Protein AF-M5C105-F1 (afdb_monomer_lite)

Structure (mmCIF, N/CA/C/O backbone):
data_AF-M5C105-F1
#
_entry.id   AF-M5C105-F1
#
loop_
_atom_site.group_PDB
_atom_site.id
_atom_site.type_symbol
_atom_site.label_atom_id
_atom_site.label_alt_id
_atom_site.label_comp_id
_atom_site.label_asym_id
_atom_site.label_entity_id
_atom_site.label_seq_id
_atom_site.pdbx_PDB_ins_code
_atom_site.Cartn_x
_atom_site.Cartn_y
_atom_site.Cartn_z
_atom_site.occupancy
_atom_site.B_iso_or_equiv
_atom_site.auth_seq_id
_atom_site.auth_comp_id
_atom_site.auth_asym_id
_atom_site.auth_atom_id
_atom_site.pdbx_PDB_model_num
ATOM 1 N N . MET A 1 1 ? 10.091 13.132 -49.747 1.00 38.62 1 MET A N 1
ATOM 2 C CA . MET A 1 1 ? 8.932 14.019 -49.509 1.00 38.62 1 MET A CA 1
ATOM 3 C C . MET A 1 1 ? 7.678 13.230 -49.868 1.00 38.62 1 MET A C 1
ATOM 5 O O . MET A 1 1 ? 7.292 13.222 -51.023 1.00 38.62 1 MET A O 1
ATOM 9 N N . ILE A 1 2 ? 7.106 12.483 -48.919 1.00 36.69 2 ILE A N 1
ATOM 10 C CA . ILE A 1 2 ? 5.828 11.775 -49.100 1.00 36.69 2 ILE A CA 1
ATOM 11 C C . ILE A 1 2 ? 4.957 12.187 -47.914 1.00 36.69 2 ILE A C 1
ATOM 13 O O . ILE A 1 2 ? 5.158 11.725 -46.796 1.00 36.69 2 ILE A O 1
ATOM 17 N N . ARG A 1 3 ? 4.053 13.145 -48.138 1.00 43.09 3 ARG A N 1
ATOM 18 C CA . ARG A 1 3 ? 3.029 13.537 -47.164 1.00 43.09 3 ARG A CA 1
ATOM 19 C C . ARG A 1 3 ? 1.801 12.674 -47.438 1.00 43.09 3 ARG A C 1
ATOM 21 O O . ARG A 1 3 ? 0.997 13.021 -48.292 1.00 43.09 3 ARG A O 1
ATOM 28 N N . SER A 1 4 ? 1.672 11.546 -46.747 1.00 48.22 4 SER A N 1
ATOM 29 C CA . SER A 1 4 ? 0.391 10.839 -46.682 1.00 48.22 4 SER A CA 1
ATOM 30 C C . SER A 1 4 ? -0.458 11.524 -45.612 1.00 48.22 4 SER A C 1
ATOM 32 O O . SER A 1 4 ? -0.218 11.337 -44.419 1.00 48.22 4 SER A O 1
ATOM 34 N N . ALA A 1 5 ? -1.402 12.365 -46.036 1.00 52.12 5 ALA A N 1
ATOM 35 C CA . ALA A 1 5 ? -2.436 12.908 -45.165 1.00 52.12 5 ALA A CA 1
ATOM 36 C C . ALA A 1 5 ? -3.684 12.029 -45.298 1.00 52.12 5 ALA A C 1
ATOM 38 O O . ALA A 1 5 ? -4.245 11.917 -46.386 1.00 52.12 5 ALA A O 1
ATOM 39 N N . GLY A 1 6 ? -4.080 11.375 -44.208 1.00 57.19 6 GLY A N 1
ATOM 40 C CA . GLY A 1 6 ? -5.337 10.635 -44.139 1.00 57.19 6 GLY A CA 1
ATOM 41 C C . GLY A 1 6 ? -6.402 11.514 -43.497 1.00 57.19 6 GLY A C 1
ATOM 42 O O . GLY A 1 6 ? -6.233 11.930 -42.350 1.00 57.19 6 GLY A O 1
ATOM 43 N N . ASP A 1 7 ? -7.484 11.798 -44.217 1.00 57.69 7 ASP A N 1
ATOM 44 C CA . ASP A 1 7 ? -8.630 12.531 -43.681 1.00 57.69 7 ASP A CA 1
ATOM 45 C C . ASP A 1 7 ? -9.679 11.507 -43.203 1.00 57.69 7 ASP A C 1
ATOM 47 O O . ASP A 1 7 ? -10.214 10.732 -43.995 1.00 57.69 7 ASP A O 1
ATOM 51 N N . ILE A 1 8 ? -9.953 11.471 -41.894 1.00 64.50 8 ILE A N 1
ATOM 52 C CA . ILE A 1 8 ? -10.977 10.610 -41.285 1.00 64.50 8 ILE A CA 1
ATOM 53 C C . ILE A 1 8 ? -12.125 11.502 -40.822 1.00 64.50 8 ILE A C 1
ATOM 55 O O . ILE A 1 8 ? -11.947 12.373 -39.968 1.00 64.50 8 ILE A O 1
ATOM 59 N N . SER A 1 9 ? -13.319 11.284 -41.369 1.00 55.59 9 SER A N 1
ATOM 60 C CA . SER A 1 9 ? -14.528 11.993 -40.950 1.00 55.59 9 SER A CA 1
ATOM 61 C C . SER A 1 9 ? -15.427 11.091 -40.113 1.00 55.59 9 SER A C 1
ATOM 63 O O . SER A 1 9 ? -15.794 10.008 -40.565 1.00 55.59 9 SER A O 1
ATOM 65 N N . ALA A 1 10 ? -15.831 11.559 -38.933 1.00 63.31 10 ALA A N 1
ATOM 66 C CA . ALA A 1 10 ? -16.826 10.891 -38.098 1.00 63.31 10 ALA A CA 1
ATOM 67 C C . ALA A 1 10 ? -18.030 11.816 -37.856 1.00 63.31 10 ALA A C 1
ATOM 69 O O . ALA A 1 10 ? -17.879 13.012 -37.580 1.00 63.31 10 ALA A O 1
ATOM 70 N N . LEU A 1 11 ? -19.232 11.251 -37.979 1.00 59.12 11 LEU A N 1
ATOM 71 C CA . LEU A 1 11 ? -20.501 11.912 -37.676 1.00 59.12 11 LEU A CA 1
ATOM 72 C C . LEU A 1 11 ? -20.802 11.759 -36.185 1.00 59.12 11 LEU A C 1
ATOM 74 O O . LEU A 1 11 ? -20.854 10.639 -35.680 1.00 59.12 11 LEU A O 1
ATOM 78 N N . ILE A 1 12 ? -21.019 12.875 -35.489 1.00 65.25 12 ILE A N 1
ATOM 79 C CA . ILE A 1 12 ? -21.527 12.854 -34.116 1.00 65.25 12 ILE A CA 1
ATOM 80 C C . ILE A 1 12 ? -23.046 13.023 -34.185 1.00 65.25 12 ILE A C 1
ATOM 82 O O . ILE A 1 12 ? -23.542 13.906 -34.889 1.00 65.25 12 ILE A O 1
ATOM 86 N N . HIS A 1 13 ? -23.797 12.182 -33.472 1.00 53.81 13 HIS A N 1
ATOM 87 C CA . HIS A 1 13 ? -25.255 12.289 -33.427 1.00 53.81 13 HIS A CA 1
ATOM 88 C C . HIS A 1 13 ? -25.674 13.645 -32.833 1.00 53.81 13 HIS A C 1
ATOM 90 O O . HIS A 1 13 ? -25.338 13.953 -31.693 1.00 53.81 13 HIS A O 1
ATOM 96 N N . GLY A 1 14 ? -26.398 14.443 -33.627 1.00 65.25 14 GLY A N 1
ATOM 97 C CA . GLY A 1 14 ? -26.795 15.816 -33.291 1.00 65.25 14 GLY A CA 1
ATOM 98 C C . GLY A 1 14 ? -25.997 16.883 -34.052 1.00 65.25 14 GLY A C 1
ATOM 99 O O . GLY A 1 14 ? -25.302 17.690 -33.450 1.00 65.25 14 GLY A O 1
ATOM 100 N N . ALA A 1 15 ? -26.097 16.877 -35.386 1.00 63.00 15 ALA A N 1
ATOM 101 C CA . ALA A 1 15 ? -25.707 17.967 -36.297 1.00 63.00 15 ALA A CA 1
ATOM 102 C C . ALA A 1 15 ? -24.235 18.453 -36.289 1.00 63.00 15 ALA A C 1
ATOM 104 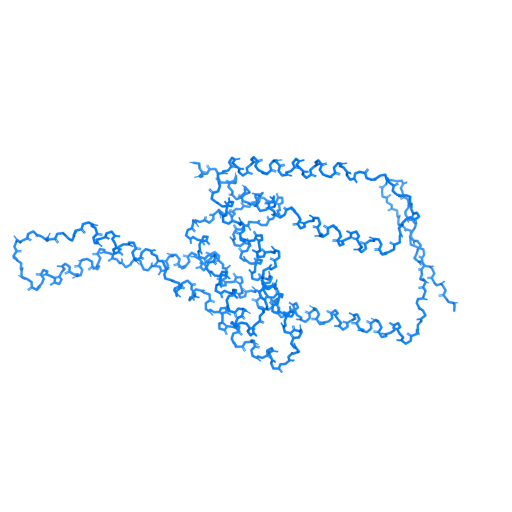O O . ALA A 1 15 ? -23.960 19.571 -36.724 1.00 63.00 15 ALA A O 1
ATOM 105 N N . GLY A 1 16 ? -23.269 17.621 -35.883 1.00 67.94 16 GLY A N 1
ATOM 106 C CA . GLY A 1 16 ? -21.835 17.935 -35.974 1.00 67.94 16 GLY A CA 1
ATOM 107 C C . GLY A 1 16 ? -21.054 16.920 -36.813 1.00 67.94 16 GLY A C 1
ATOM 108 O O . GLY A 1 16 ? -21.206 15.711 -36.637 1.00 67.94 16 GLY A O 1
ATOM 109 N N . ARG A 1 17 ? -20.179 17.396 -37.710 1.00 76.38 17 ARG A N 1
ATOM 110 C CA . ARG A 1 17 ? -19.178 16.558 -38.398 1.00 76.38 17 ARG A CA 1
ATOM 111 C C . ARG A 1 17 ? -17.793 16.932 -37.892 1.00 76.38 17 ARG A C 1
ATOM 113 O O . ARG A 1 17 ? -17.421 18.101 -37.955 1.00 76.38 17 ARG A O 1
ATOM 120 N N . ILE A 1 18 ? -17.031 15.951 -37.415 1.00 66.25 18 ILE A N 1
ATOM 121 C CA . ILE A 1 18 ? -15.609 16.142 -37.121 1.00 66.25 18 ILE A CA 1
ATOM 122 C C . ILE A 1 18 ? -14.826 15.628 -38.319 1.00 66.25 18 ILE A C 1
ATOM 124 O O . ILE A 1 18 ? -14.960 14.465 -38.700 1.00 66.25 18 ILE A O 1
ATOM 128 N N . LEU A 1 19 ? -13.998 16.500 -38.889 1.00 64.25 19 LEU A N 1
ATOM 129 C CA . LEU A 1 19 ? -13.025 16.150 -39.914 1.00 64.25 19 LEU A CA 1
ATOM 130 C C . LEU A 1 19 ? -11.640 16.136 -39.266 1.00 64.25 19 LEU A C 1
ATOM 132 O O . LEU A 1 19 ? -11.094 17.182 -38.917 1.00 64.25 19 LEU A O 1
ATOM 136 N N . VAL A 1 20 ? -11.099 14.940 -39.049 1.00 61.22 20 VAL A N 1
ATOM 137 C CA . VAL A 1 20 ? -9.760 14.751 -38.493 1.00 61.22 20 VAL A CA 1
ATOM 138 C C . VAL A 1 20 ? -8.797 14.569 -39.655 1.00 61.22 20 VAL A C 1
ATOM 140 O O . VAL A 1 20 ? -8.734 13.499 -40.256 1.00 61.22 20 VAL A O 1
ATOM 143 N N . ARG A 1 21 ? -8.032 15.616 -39.961 1.00 58.66 21 ARG A N 1
ATOM 144 C CA . ARG A 1 21 ? -6.895 15.522 -40.878 1.00 58.66 21 ARG A CA 1
ATOM 145 C C . ARG A 1 21 ? -5.673 15.039 -40.111 1.00 58.66 21 ARG A C 1
ATOM 147 O O . ARG A 1 21 ? -5.112 15.778 -39.300 1.00 58.66 21 ARG A O 1
ATOM 154 N N . VAL A 1 22 ? -5.251 13.807 -40.371 1.00 57.66 22 VAL A N 1
ATOM 155 C CA . VAL A 1 22 ? -3.992 13.270 -39.853 1.00 57.66 22 VAL A CA 1
ATOM 156 C C . VAL A 1 22 ? -2.909 13.554 -40.884 1.00 57.66 22 VAL A C 1
ATOM 158 O O . VAL A 1 22 ? -2.714 12.801 -41.835 1.00 57.66 22 VAL A O 1
ATOM 161 N N . SER A 1 23 ? -2.208 14.670 -40.700 1.00 50.47 23 SER A N 1
ATOM 162 C CA . SER A 1 23 ? -0.984 14.959 -41.442 1.00 50.47 23 SER A CA 1
ATOM 163 C C . SER A 1 23 ? 0.175 14.219 -40.781 1.00 50.47 23 SER A C 1
ATOM 165 O O . SER A 1 23 ? 0.587 14.577 -39.679 1.00 50.47 23 SER A O 1
ATOM 167 N N . MET A 1 24 ? 0.725 13.209 -41.455 1.00 51.84 24 MET A N 1
ATOM 168 C CA . MET A 1 24 ? 2.032 12.671 -41.089 1.00 51.84 24 MET A CA 1
ATOM 169 C C . MET A 1 24 ? 3.087 13.682 -41.546 1.00 51.84 24 MET A C 1
ATOM 171 O O . MET A 1 24 ? 3.520 13.678 -42.701 1.00 51.84 24 MET A O 1
ATOM 175 N N . GLU A 1 25 ? 3.482 14.595 -40.658 1.00 53.00 25 GLU A N 1
ATOM 176 C CA . GLU A 1 25 ? 4.791 15.228 -40.779 1.00 53.00 25 GLU A CA 1
ATOM 177 C C . GLU A 1 25 ? 5.799 14.116 -40.510 1.00 53.00 25 GLU A C 1
ATOM 179 O O . GLU A 1 25 ? 6.074 13.777 -39.363 1.00 53.00 25 GLU A O 1
ATOM 184 N N . GLY A 1 26 ? 6.212 13.434 -41.582 1.00 54.72 26 GLY A N 1
ATOM 185 C CA . GLY A 1 26 ? 7.179 12.356 -41.489 1.00 54.72 26 GLY A CA 1
ATOM 186 C C . GLY A 1 26 ? 8.425 12.900 -40.812 1.00 54.72 26 GLY A C 1
ATOM 187 O O . GLY A 1 26 ? 9.171 13.670 -41.419 1.00 54.72 26 GLY A O 1
ATOM 188 N N . GLU A 1 27 ? 8.643 12.501 -39.558 1.00 60.25 27 GLU A N 1
ATOM 189 C CA . GLU A 1 27 ? 9.994 12.392 -39.026 1.00 60.25 27 GLU A CA 1
ATOM 190 C C . GLU A 1 27 ? 10.760 11.648 -40.124 1.00 60.25 27 GLU A C 1
ATOM 192 O O . GLU A 1 27 ? 10.300 10.599 -40.581 1.00 60.25 27 GLU A O 1
ATOM 197 N N . LYS A 1 28 ? 11.817 12.254 -40.678 1.00 64.38 28 LYS A N 1
ATOM 198 C CA . LYS A 1 28 ? 12.627 11.576 -41.695 1.00 64.38 28 LYS A CA 1
ATOM 199 C C . LYS A 1 28 ? 12.938 10.185 -41.139 1.00 64.38 28 LYS A C 1
ATOM 201 O O . LYS A 1 28 ? 13.340 10.107 -39.978 1.00 64.38 28 LYS A O 1
ATOM 206 N N . ASP A 1 29 ? 12.725 9.135 -41.936 1.00 69.06 29 ASP A N 1
ATOM 207 C CA . ASP A 1 29 ? 13.082 7.740 -41.628 1.00 69.06 29 ASP A CA 1
ATOM 208 C C . ASP A 1 29 ? 14.614 7.587 -41.541 1.00 69.06 29 ASP A C 1
ATOM 210 O O . ASP A 1 29 ? 15.247 6.825 -42.265 1.00 69.06 29 ASP A O 1
ATOM 214 N N . ASP A 1 30 ? 15.228 8.391 -40.686 1.00 79.31 30 ASP A N 1
ATOM 215 C CA . ASP A 1 30 ? 16.645 8.475 -40.426 1.00 79.31 30 ASP A CA 1
ATOM 216 C C . ASP A 1 30 ? 16.978 7.551 -39.253 1.00 79.31 30 ASP A C 1
ATOM 218 O O . ASP A 1 30 ? 16.130 7.186 -38.433 1.00 79.31 30 ASP A O 1
ATOM 222 N N . VAL A 1 31 ? 18.243 7.183 -39.143 1.00 81.38 31 VAL A N 1
ATOM 223 C CA . VAL A 1 31 ? 18.775 6.265 -38.140 1.00 81.38 31 VAL A CA 1
ATOM 224 C C . VAL A 1 31 ? 18.357 6.686 -36.721 1.00 81.38 31 VAL A C 1
ATOM 226 O O . VAL A 1 31 ? 17.947 5.848 -35.914 1.00 81.38 31 VAL A O 1
ATOM 229 N N . MET A 1 32 ? 18.339 7.992 -36.432 1.00 77.81 32 MET A N 1
ATOM 230 C CA . MET A 1 32 ? 17.885 8.536 -35.144 1.00 77.81 32 MET A CA 1
ATOM 231 C C . MET A 1 32 ? 16.410 8.246 -34.824 1.00 77.81 32 MET A C 1
ATOM 233 O O . MET A 1 32 ? 16.079 7.988 -33.664 1.00 77.81 32 MET A O 1
ATOM 237 N N . PHE A 1 33 ? 15.523 8.236 -35.824 1.00 79.81 33 PHE A N 1
ATOM 238 C CA . PHE A 1 33 ? 14.110 7.897 -35.632 1.00 79.81 33 PHE A CA 1
ATOM 239 C C . PHE A 1 33 ? 13.950 6.442 -35.178 1.00 79.81 33 PHE A C 1
ATOM 241 O O . PHE A 1 33 ? 13.261 6.157 -34.189 1.00 79.81 33 PHE A O 1
ATOM 248 N N . TYR A 1 34 ? 14.644 5.520 -35.851 1.00 84.38 34 TYR A N 1
ATOM 249 C CA . TYR A 1 34 ? 14.627 4.099 -35.510 1.00 84.38 34 TYR A CA 1
ATOM 250 C C . TYR A 1 34 ? 15.258 3.826 -34.140 1.00 84.38 34 TYR A C 1
ATOM 252 O O . TYR A 1 34 ? 14.677 3.072 -33.357 1.00 84.38 34 TYR A O 1
ATOM 260 N N . PHE A 1 35 ? 16.357 4.504 -33.785 1.00 85.31 35 PHE A N 1
ATOM 261 C CA . PHE A 1 35 ? 16.920 4.441 -32.430 1.00 85.31 35 PHE A CA 1
ATOM 262 C C . PHE A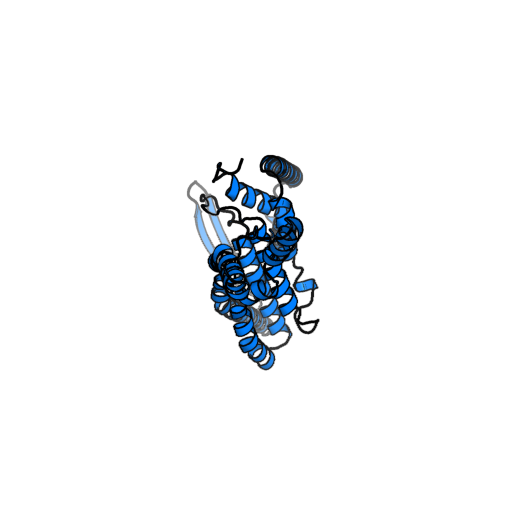 1 35 ? 15.940 4.953 -31.370 1.00 85.31 35 PHE A C 1
ATOM 264 O O . PHE A 1 35 ? 15.728 4.291 -30.352 1.00 85.31 35 PHE A O 1
ATOM 271 N N . GLY A 1 36 ? 15.276 6.086 -31.614 1.00 83.75 36 GLY A N 1
ATOM 272 C CA . GLY A 1 36 ? 14.260 6.619 -30.708 1.00 83.75 36 GLY A CA 1
ATOM 273 C C . GLY A 1 36 ? 13.079 5.661 -30.522 1.00 83.75 36 GLY A C 1
ATOM 274 O O . GLY A 1 36 ? 12.609 5.453 -29.400 1.00 83.75 36 GLY A O 1
ATOM 275 N N . ARG A 1 37 ? 12.608 5.029 -31.605 1.00 85.25 37 ARG A N 1
ATOM 276 C CA . ARG A 1 37 ? 11.551 4.008 -31.561 1.00 85.25 37 ARG A CA 1
ATOM 277 C C . ARG A 1 37 ? 11.994 2.764 -30.787 1.00 85.25 37 ARG A C 1
ATOM 279 O O . ARG A 1 37 ? 11.245 2.313 -29.918 1.00 85.25 37 ARG A O 1
ATOM 286 N N . ALA A 1 38 ? 13.191 2.247 -31.057 1.00 89.12 38 ALA A N 1
ATOM 287 C CA . ALA A 1 38 ? 13.749 1.087 -30.368 1.00 89.12 38 ALA A CA 1
ATOM 288 C C . ALA A 1 38 ? 13.917 1.354 -28.865 1.00 89.12 38 ALA A C 1
ATOM 290 O O . ALA A 1 38 ? 13.447 0.564 -28.048 1.00 89.12 38 ALA A O 1
ATOM 291 N N . PHE A 1 39 ? 14.470 2.509 -28.481 1.00 88.75 39 PHE A N 1
ATOM 292 C CA . PHE A 1 39 ? 14.647 2.884 -27.077 1.00 88.75 39 PHE A CA 1
ATOM 293 C C . PHE A 1 39 ? 13.313 3.017 -26.333 1.00 88.75 39 PHE A C 1
ATOM 295 O O . PHE A 1 39 ? 13.169 2.524 -25.214 1.00 88.75 39 PHE A O 1
ATOM 302 N N . ARG A 1 40 ? 12.297 3.631 -26.961 1.00 87.62 40 ARG A N 1
ATOM 303 C CA . ARG A 1 40 ? 10.938 3.693 -26.395 1.00 87.62 40 ARG A CA 1
ATOM 304 C C . ARG A 1 40 ? 10.341 2.298 -26.205 1.00 87.62 40 ARG A C 1
ATOM 306 O O . ARG A 1 40 ? 9.722 2.050 -25.171 1.00 87.62 40 ARG A O 1
ATOM 313 N N . SER A 1 41 ? 10.538 1.398 -27.170 1.00 90.94 41 SER A N 1
ATOM 314 C CA . SER A 1 41 ? 10.081 0.007 -27.077 1.00 90.94 41 SER A CA 1
ATOM 315 C C . SER A 1 41 ? 10.787 -0.747 -25.950 1.00 90.94 41 SER A C 1
ATOM 317 O O . SER A 1 41 ? 10.132 -1.415 -25.152 1.00 90.94 41 SER A O 1
ATOM 319 N N . LEU A 1 42 ? 12.105 -0.580 -25.818 1.00 91.44 42 LEU A N 1
ATOM 320 C CA . LEU A 1 42 ? 12.893 -1.192 -24.751 1.00 91.44 42 LEU A CA 1
ATOM 321 C C . LEU A 1 42 ? 12.467 -0.675 -23.373 1.00 91.44 42 LEU A C 1
ATOM 323 O O . LEU A 1 42 ? 12.179 -1.469 -22.484 1.00 91.44 42 LEU A O 1
ATOM 327 N N . LYS A 1 43 ? 12.322 0.646 -23.208 1.00 87.56 43 LYS A N 1
ATOM 328 C CA . LYS A 1 43 ? 11.848 1.253 -21.952 1.00 87.56 43 LYS A CA 1
ATOM 329 C 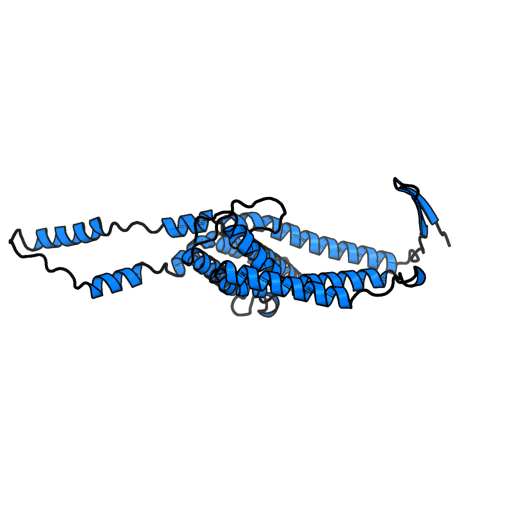C . LYS A 1 43 ? 10.433 0.819 -21.582 1.00 87.56 43 LYS A C 1
ATOM 331 O O . LYS A 1 43 ? 10.122 0.650 -20.403 1.00 87.56 43 LYS A O 1
ATOM 336 N N . ARG A 1 44 ? 9.564 0.620 -22.575 1.00 90.19 44 ARG A N 1
ATOM 337 C CA . ARG A 1 44 ? 8.233 0.055 -22.347 1.00 90.19 44 ARG A CA 1
ATOM 338 C C . ARG A 1 44 ? 8.321 -1.398 -21.885 1.00 90.19 44 ARG A C 1
ATOM 340 O O . ARG A 1 44 ? 7.666 -1.738 -20.907 1.00 90.19 44 ARG A O 1
ATOM 347 N N . THR A 1 45 ? 9.151 -2.205 -22.540 1.00 91.88 45 THR A N 1
ATOM 348 C CA . THR A 1 45 ? 9.354 -3.623 -22.206 1.00 91.88 45 THR A CA 1
ATOM 349 C C . THR A 1 45 ? 9.940 -3.783 -20.802 1.00 91.88 45 THR A C 1
ATOM 351 O O . THR A 1 45 ? 9.439 -4.585 -20.024 1.00 91.88 45 THR A O 1
ATOM 354 N N . GLU A 1 46 ? 10.914 -2.951 -20.419 1.00 90.44 46 GLU A N 1
ATOM 355 C CA . GLU A 1 46 ? 11.444 -2.877 -19.049 1.00 90.44 46 GLU A CA 1
ATOM 356 C C . GLU A 1 46 ? 10.322 -2.580 -18.033 1.00 90.44 46 GLU A C 1
ATOM 358 O O . GLU A 1 46 ? 10.181 -3.254 -17.008 1.00 90.44 46 GLU A O 1
ATOM 363 N N . GLY A 1 47 ? 9.466 -1.598 -18.336 1.00 90.75 47 GLY A N 1
ATOM 364 C CA . GLY A 1 47 ? 8.320 -1.255 -17.495 1.00 90.75 47 GLY A CA 1
ATOM 365 C C . GLY A 1 47 ? 7.251 -2.355 -17.410 1.00 90.75 47 GLY A C 1
ATOM 366 O O . GLY A 1 47 ? 6.619 -2.502 -16.357 1.00 90.75 47 GLY A O 1
ATOM 367 N N . GLU A 1 48 ? 7.044 -3.108 -18.493 1.00 92.50 48 GLU A N 1
ATOM 368 C CA . GLU A 1 48 ? 6.133 -4.255 -18.571 1.00 92.50 48 GLU A CA 1
ATOM 369 C C . GLU A 1 48 ? 6.686 -5.461 -17.803 1.00 92.50 48 GLU A C 1
ATOM 371 O O . GLU A 1 48 ? 5.957 -6.027 -16.991 1.00 92.50 48 GLU A O 1
ATOM 376 N N . MET A 1 49 ? 7.976 -5.775 -17.937 1.00 91.62 49 MET A N 1
ATOM 377 C CA . MET A 1 49 ? 8.667 -6.801 -17.149 1.00 91.62 49 MET A CA 1
ATOM 378 C C . MET A 1 49 ? 8.496 -6.551 -15.648 1.00 91.62 49 MET A C 1
ATOM 380 O O . MET A 1 49 ? 8.028 -7.420 -14.911 1.00 91.62 49 MET A O 1
ATOM 384 N N . ALA A 1 50 ? 8.775 -5.325 -15.195 1.00 91.19 50 ALA A N 1
ATOM 385 C CA . ALA A 1 50 ? 8.601 -4.964 -13.792 1.00 91.19 50 ALA A CA 1
ATOM 386 C C . ALA A 1 50 ? 7.136 -5.063 -13.331 1.00 91.19 50 ALA A C 1
ATOM 388 O O . ALA A 1 50 ? 6.864 -5.361 -12.169 1.00 91.19 50 ALA A O 1
ATOM 389 N N . ARG A 1 51 ? 6.168 -4.828 -14.228 1.00 92.88 51 ARG A N 1
ATOM 390 C CA . ARG A 1 51 ? 4.741 -5.011 -13.926 1.00 92.88 51 ARG A CA 1
ATOM 391 C C . ARG A 1 51 ? 4.381 -6.488 -13.790 1.00 92.88 51 ARG A C 1
ATOM 393 O O . ARG A 1 51 ? 3.632 -6.825 -12.882 1.00 92.88 51 ARG A O 1
ATOM 400 N N . VAL A 1 52 ? 4.901 -7.353 -14.659 1.00 93.12 52 VAL A N 1
ATOM 401 C CA . VAL A 1 52 ? 4.677 -8.805 -14.580 1.00 93.12 52 VAL A CA 1
ATOM 402 C C . VAL A 1 52 ? 5.199 -9.353 -13.257 1.00 93.12 52 VAL A C 1
ATOM 404 O O . VAL A 1 52 ? 4.477 -10.096 -12.597 1.00 93.12 52 VAL A O 1
ATOM 407 N N . PHE A 1 53 ? 6.389 -8.921 -12.829 1.00 90.06 53 PHE A N 1
ATOM 408 C CA . PHE A 1 53 ? 6.946 -9.319 -11.539 1.00 90.06 53 PHE A CA 1
ATOM 409 C C . PHE A 1 53 ? 6.008 -8.956 -10.378 1.00 90.06 53 PHE A C 1
ATOM 411 O O . PHE A 1 53 ? 5.584 -9.820 -9.615 1.00 90.06 53 PHE A O 1
ATOM 418 N N . VAL A 1 54 ? 5.593 -7.689 -10.290 1.00 92.69 54 VAL A N 1
ATOM 419 C CA . VAL A 1 54 ? 4.689 -7.236 -9.219 1.00 92.69 54 VAL A CA 1
ATOM 420 C C . VAL A 1 54 ? 3.325 -7.924 -9.290 1.00 92.69 54 VAL A C 1
ATOM 422 O O . VAL A 1 54 ? 2.779 -8.294 -8.256 1.00 92.69 54 VAL A O 1
ATOM 425 N N . ASN A 1 55 ? 2.793 -8.177 -10.487 1.00 93.81 55 ASN A N 1
ATOM 426 C CA . ASN A 1 55 ? 1.539 -8.913 -10.654 1.00 93.81 55 ASN A CA 1
ATOM 427 C C . ASN A 1 55 ? 1.628 -10.359 -10.139 1.00 93.81 55 ASN A C 1
ATOM 429 O O . ASN A 1 55 ? 0.615 -10.895 -9.704 1.00 93.81 55 ASN A O 1
ATOM 433 N N . LYS A 1 56 ? 2.806 -10.995 -10.188 1.00 92.31 56 LYS A N 1
ATOM 434 C CA . LYS A 1 56 ? 3.008 -12.349 -9.650 1.00 92.31 56 LYS A CA 1
ATOM 435 C C . LYS A 1 56 ? 3.049 -12.369 -8.123 1.00 92.31 56 LYS A C 1
ATOM 437 O O . LYS A 1 56 ? 2.520 -13.301 -7.532 1.00 92.31 56 LYS A O 1
ATOM 442 N N . VAL A 1 57 ? 3.608 -11.332 -7.499 1.00 90.94 57 VAL A N 1
ATOM 443 C CA . VAL A 1 57 ? 3.692 -11.214 -6.030 1.00 90.94 57 VAL A CA 1
ATOM 444 C C . VAL A 1 57 ? 2.403 -10.632 -5.420 1.00 90.94 57 VAL A C 1
ATOM 446 O O . VAL A 1 57 ? 2.070 -10.923 -4.275 1.00 90.94 57 VAL A O 1
ATOM 449 N N . SER A 1 58 ? 1.626 -9.851 -6.182 1.00 94.19 58 SER A N 1
ATOM 450 C CA . SER A 1 58 ? 0.397 -9.183 -5.712 1.00 94.19 58 SER A CA 1
ATOM 451 C C . SER A 1 58 ? -0.632 -10.122 -5.052 1.00 94.19 58 SER A C 1
ATOM 453 O O . SER A 1 58 ? -1.125 -9.766 -3.981 1.00 94.19 58 SER A O 1
ATOM 455 N N . PRO A 1 59 ? -0.945 -11.325 -5.581 1.00 94.94 59 PRO A N 1
ATOM 456 C CA . PRO A 1 59 ? -1.855 -12.257 -4.913 1.00 94.94 59 PRO A CA 1
ATOM 457 C C . PRO A 1 59 ? -1.378 -12.671 -3.520 1.00 94.94 59 PRO A C 1
ATOM 459 O O . PRO A 1 59 ? -2.187 -12.734 -2.598 1.00 94.94 59 PRO A O 1
ATOM 462 N N . LEU A 1 60 ? -0.071 -12.895 -3.349 1.00 94.00 60 LEU A N 1
ATOM 463 C CA . LEU A 1 60 ? 0.511 -13.233 -2.053 1.00 94.00 60 LEU A CA 1
ATOM 464 C C . LEU A 1 60 ? 0.409 -12.052 -1.085 1.00 94.00 60 LEU A C 1
ATOM 466 O O . LEU A 1 60 ? -0.065 -12.228 0.032 1.00 94.00 60 LEU A O 1
ATOM 470 N N . ILE A 1 61 ? 0.754 -10.840 -1.538 1.00 94.75 61 ILE A N 1
ATOM 471 C CA . ILE A 1 61 ? 0.603 -9.607 -0.746 1.00 94.75 61 ILE A CA 1
ATOM 472 C C . ILE A 1 61 ? -0.847 -9.452 -0.274 1.00 94.75 61 ILE A C 1
ATOM 474 O O . ILE A 1 61 ? -1.086 -9.180 0.898 1.00 94.75 61 ILE A O 1
ATOM 478 N N . ARG A 1 62 ? -1.823 -9.664 -1.165 1.00 94.62 62 ARG A N 1
ATOM 479 C CA . ARG A 1 62 ? -3.257 -9.572 -0.845 1.00 94.62 62 ARG A CA 1
ATOM 480 C C . ARG A 1 62 ? -3.721 -10.644 0.126 1.00 94.62 62 ARG A C 1
ATOM 482 O O . ARG A 1 62 ? -4.596 -10.356 0.933 1.00 94.62 62 ARG A O 1
ATOM 489 N N . ASN A 1 63 ? -3.175 -11.854 0.034 1.00 93.81 63 ASN A N 1
ATOM 490 C CA . ASN A 1 63 ? -3.524 -12.943 0.937 1.00 93.81 63 ASN A CA 1
ATOM 491 C C . ASN A 1 63 ? -2.959 -12.695 2.344 1.00 93.81 63 ASN A C 1
ATOM 493 O O . ASN A 1 63 ? -3.703 -12.762 3.323 1.00 93.81 63 ASN A O 1
ATOM 497 N N . SER A 1 64 ? -1.678 -12.325 2.438 1.00 92.62 64 SER A N 1
ATOM 498 C CA . SER A 1 64 ? -1.017 -12.018 3.711 1.00 92.62 64 SER A CA 1
ATOM 499 C C . SER A 1 64 ? -1.623 -10.777 4.373 1.00 92.62 64 SER A C 1
ATOM 501 O O . SER A 1 64 ? -1.976 -10.817 5.547 1.00 92.62 64 SER A O 1
ATOM 503 N N . LEU A 1 65 ? -1.846 -9.698 3.614 1.00 93.75 65 LEU A N 1
ATOM 504 C CA . LEU A 1 65 ? -2.421 -8.434 4.095 1.00 93.75 65 LEU A CA 1
ATOM 505 C C . LEU A 1 65 ? -3.943 -8.397 3.902 1.00 93.75 65 LEU A C 1
ATOM 507 O O . LEU A 1 65 ? -4.491 -7.500 3.256 1.00 93.75 65 LEU A O 1
ATOM 511 N N . SER A 1 66 ? -4.638 -9.395 4.449 1.00 93.81 66 SER A N 1
ATOM 512 C CA . SER A 1 66 ? -6.087 -9.545 4.306 1.00 93.81 66 SER A CA 1
ATOM 513 C C . SER A 1 66 ? -6.843 -9.358 5.625 1.00 93.81 66 SER A C 1
ATOM 515 O O . SER A 1 66 ? -6.320 -9.577 6.720 1.00 93.81 66 SER A O 1
ATOM 517 N N . ARG A 1 67 ? -8.145 -9.038 5.528 1.00 89.12 67 ARG A N 1
ATOM 518 C CA . ARG A 1 67 ? -9.057 -9.071 6.691 1.00 89.12 67 ARG A CA 1
ATOM 519 C C . ARG A 1 67 ? -9.175 -10.471 7.288 1.00 89.12 67 ARG A C 1
ATOM 521 O O . ARG A 1 67 ? -9.525 -10.594 8.456 1.00 89.12 67 ARG A O 1
ATOM 528 N N . HIS A 1 68 ? -8.935 -11.514 6.494 1.00 90.38 68 HIS A N 1
ATOM 529 C CA . HIS A 1 68 ? -8.934 -12.884 6.987 1.00 90.38 68 HIS A CA 1
ATOM 530 C C . HIS A 1 68 ? -7.747 -13.108 7.924 1.00 90.38 68 HIS A C 1
ATOM 532 O O . HIS A 1 68 ? -7.975 -13.477 9.069 1.00 90.38 68 HIS A O 1
ATOM 538 N N . THR A 1 69 ? -6.526 -12.777 7.496 1.00 89.06 69 THR A N 1
ATOM 539 C CA . THR A 1 69 ? -5.316 -12.859 8.330 1.00 89.06 69 THR A CA 1
ATOM 540 C C . THR A 1 69 ? -5.470 -12.055 9.614 1.00 89.06 69 THR A C 1
ATOM 542 O O . THR A 1 69 ? -5.185 -12.560 10.692 1.00 89.06 69 THR A O 1
ATOM 545 N N . LEU A 1 70 ? -6.016 -10.839 9.520 1.00 88.88 70 LEU A N 1
ATOM 546 C CA . LEU A 1 70 ? -6.254 -9.979 10.678 1.00 88.88 70 LEU A CA 1
ATOM 547 C C . LEU A 1 70 ? -7.232 -10.604 11.684 1.00 88.88 70 LEU A C 1
ATOM 549 O O . LEU A 1 70 ? -6.966 -10.648 12.883 1.00 88.88 70 LEU A O 1
ATOM 553 N N . LYS A 1 71 ? -8.353 -11.143 11.191 1.00 87.44 71 LYS A N 1
ATOM 554 C CA . LYS A 1 71 ? -9.335 -11.840 12.029 1.00 87.44 71 LYS A CA 1
ATOM 555 C C . LYS A 1 71 ? -8.765 -13.117 12.621 1.00 87.44 71 LYS A C 1
ATOM 557 O O . LYS A 1 71 ? -9.059 -13.408 13.774 1.00 87.44 71 LYS A O 1
ATOM 562 N N . THR A 1 72 ? -7.999 -13.878 11.846 1.00 87.44 72 THR A N 1
ATOM 563 C CA . THR A 1 72 ? -7.333 -15.091 12.318 1.00 87.44 72 THR A CA 1
ATOM 564 C C . THR A 1 72 ? -6.349 -14.742 13.416 1.00 87.44 72 THR A C 1
ATOM 566 O O . THR A 1 72 ? -6.427 -15.363 14.456 1.00 87.44 72 THR A O 1
ATOM 569 N N . LEU A 1 73 ? -5.538 -13.698 13.257 1.00 85.00 73 LEU A N 1
ATOM 570 C CA . LEU A 1 73 ? -4.576 -13.239 14.257 1.00 85.00 73 LEU A CA 1
ATOM 571 C C . LEU A 1 73 ? -5.248 -12.769 15.562 1.00 85.00 73 LEU A C 1
ATOM 573 O O . LEU A 1 73 ? -4.809 -13.093 16.660 1.00 85.00 73 LEU A O 1
ATOM 577 N N . ILE A 1 74 ? -6.371 -12.055 15.461 1.00 84.19 74 ILE A N 1
ATOM 578 C CA . ILE A 1 74 ? -7.130 -11.617 16.644 1.00 84.19 74 ILE A CA 1
ATOM 579 C C . ILE A 1 74 ? -7.841 -12.795 17.326 1.00 84.19 74 ILE A C 1
ATOM 581 O O . ILE A 1 74 ? -7.942 -12.831 18.552 1.00 84.19 74 ILE A O 1
ATOM 585 N N . LYS A 1 75 ? -8.335 -13.763 16.544 1.00 79.69 75 LYS A N 1
ATOM 586 C CA . LYS A 1 75 ? -8.994 -14.979 17.047 1.00 79.69 75 LYS A CA 1
ATOM 587 C C . LYS A 1 75 ? -8.017 -16.057 17.507 1.00 79.69 75 LYS A C 1
ATOM 589 O O . LYS A 1 75 ? -8.423 -16.908 18.285 1.00 79.69 75 LYS A O 1
ATOM 594 N N . SER A 1 76 ? -6.780 -16.053 17.010 1.00 65.12 76 SER A N 1
ATOM 595 C CA . SER A 1 76 ? -5.749 -17.047 17.309 1.00 65.12 76 SER A CA 1
ATOM 596 C C . SER A 1 76 ? -5.099 -16.813 18.655 1.00 65.12 76 SER A C 1
ATOM 598 O O . SER A 1 76 ? -4.270 -17.631 19.039 1.00 65.12 76 SER A O 1
ATOM 600 N N . LYS A 1 77 ? -5.501 -15.775 19.408 1.00 56.00 77 LYS A N 1
ATOM 601 C CA . LYS A 1 77 ? -5.430 -15.893 20.860 1.00 56.00 77 LYS A CA 1
ATOM 602 C C . LYS A 1 77 ? -6.141 -17.197 21.200 1.00 56.00 77 LYS A C 1
ATOM 604 O O . LYS A 1 77 ? -7.362 -17.270 21.028 1.00 56.00 77 LYS A O 1
ATOM 609 N N . PRO A 1 78 ? -5.437 -18.220 21.713 1.00 46.38 78 PRO A N 1
ATOM 610 C CA . PRO A 1 78 ? -6.150 -19.185 22.501 1.00 46.38 78 PRO A CA 1
ATOM 611 C C . PRO A 1 78 ? -6.834 -18.312 23.545 1.00 46.38 78 PRO A C 1
ATOM 613 O O . PRO A 1 78 ? -6.214 -17.448 24.178 1.00 46.38 78 PRO A O 1
ATOM 616 N N . VAL A 1 79 ? -8.125 -18.522 23.730 1.00 45.78 79 VAL A N 1
ATOM 617 C CA . VAL A 1 79 ? -8.638 -18.478 25.083 1.00 45.78 79 VAL A CA 1
ATOM 618 C C . VAL A 1 79 ? -7.741 -19.470 25.828 1.00 45.78 79 VAL A C 1
ATOM 620 O O . VAL A 1 79 ? -8.033 -20.658 25.884 1.00 45.78 79 VAL A O 1
ATOM 623 N N . TYR A 1 80 ? -6.561 -19.021 26.279 1.00 50.69 80 TYR A N 1
ATOM 624 C CA . TYR A 1 80 ? -5.882 -19.634 27.392 1.00 50.69 80 TYR A CA 1
ATOM 625 C C . TYR A 1 80 ? -6.939 -19.510 28.448 1.00 50.69 80 TYR A C 1
ATOM 627 O O . TYR A 1 80 ? -7.308 -18.415 28.871 1.00 50.69 80 TYR A O 1
ATOM 635 N N . ASP A 1 81 ? -7.573 -20.650 28.629 1.00 48.03 81 ASP A N 1
ATOM 636 C CA . ASP A 1 81 ? -8.766 -20.881 29.378 1.00 48.03 81 ASP A CA 1
ATOM 637 C C . ASP A 1 81 ? -8.412 -20.430 30.790 1.00 48.03 81 ASP A C 1
ATOM 639 O O . ASP A 1 81 ? -7.832 -21.178 31.570 1.00 48.03 81 ASP A O 1
ATOM 643 N N . TYR A 1 82 ? -8.607 -19.134 31.067 1.00 51.78 82 TYR A N 1
ATOM 644 C CA . TYR A 1 82 ? -8.231 -18.498 32.328 1.00 51.78 82 TYR A CA 1
ATOM 645 C C . TYR A 1 82 ? -8.881 -19.285 33.469 1.00 51.78 82 TYR A C 1
ATOM 647 O O . TYR A 1 82 ? -8.281 -19.465 34.523 1.00 51.78 82 TYR A O 1
ATOM 655 N N . GLN A 1 83 ? -10.064 -19.849 33.201 1.00 52.41 83 GLN A N 1
ATOM 656 C CA . GLN A 1 83 ? -10.790 -20.766 34.064 1.00 52.41 83 GLN A CA 1
ATOM 657 C C . GLN A 1 83 ? -10.060 -22.103 34.276 1.00 52.41 83 GLN A C 1
ATOM 659 O O . GLN A 1 83 ? -10.035 -22.608 35.395 1.00 52.41 83 GLN A O 1
ATOM 664 N N . LYS A 1 84 ? -9.431 -22.670 33.242 1.00 55.44 84 LYS A N 1
ATOM 665 C CA . LYS A 1 84 ? -8.690 -23.943 33.299 1.00 55.44 84 LYS A CA 1
ATOM 666 C C . LYS A 1 84 ? -7.261 -23.793 33.819 1.00 55.44 84 LYS A C 1
ATOM 668 O O . LYS A 1 84 ? -6.788 -24.696 34.495 1.00 55.44 84 LYS A O 1
ATOM 673 N N . ALA A 1 85 ? -6.591 -22.665 33.582 1.00 55.22 85 ALA A N 1
ATOM 674 C CA . ALA A 1 85 ? -5.279 -22.355 34.156 1.00 55.22 85 ALA A CA 1
ATOM 675 C C . ALA A 1 85 ? -5.390 -22.021 35.652 1.00 55.22 85 ALA A C 1
ATOM 677 O O . ALA A 1 85 ? -4.660 -22.586 36.464 1.00 55.22 85 ALA A O 1
ATOM 678 N N . ILE A 1 86 ? -6.372 -21.193 36.042 1.00 55.34 86 ILE A N 1
ATOM 679 C CA . ILE A 1 86 ? -6.704 -20.974 37.458 1.00 55.34 86 ILE A CA 1
ATOM 680 C C . ILE A 1 86 ? -7.219 -22.274 38.073 1.00 55.34 86 ILE A C 1
ATOM 682 O O . ILE A 1 86 ? -6.792 -22.621 39.166 1.00 55.34 86 ILE A O 1
ATOM 686 N N . GLY A 1 87 ? -8.075 -23.030 37.379 1.00 58.66 87 GLY A N 1
ATOM 687 C CA . GLY A 1 87 ? -8.565 -24.329 37.841 1.00 58.66 87 GLY A CA 1
ATOM 688 C C . GLY A 1 87 ? -7.444 -25.351 38.047 1.00 58.66 87 GLY A C 1
ATOM 689 O O . GLY A 1 87 ? -7.447 -26.049 39.055 1.00 58.66 87 GLY A O 1
ATOM 690 N N . GLY A 1 88 ? -6.447 -25.382 37.160 1.00 63.53 88 GLY A N 1
ATOM 691 C CA . GLY A 1 88 ? -5.265 -26.237 37.249 1.00 63.53 88 GLY A CA 1
ATOM 692 C C . GLY A 1 88 ? -4.373 -25.877 38.434 1.00 63.53 88 GLY A C 1
ATOM 693 O O . GLY A 1 88 ? -4.106 -26.741 39.266 1.00 63.53 88 GLY A O 1
ATOM 694 N N . ILE A 1 89 ? -4.007 -24.600 38.583 1.00 54.69 89 ILE A N 1
ATOM 695 C CA . ILE A 1 89 ? -3.202 -24.099 39.713 1.00 54.69 89 ILE A CA 1
ATOM 696 C C . ILE A 1 89 ? -3.953 -24.277 41.041 1.00 54.69 89 ILE A C 1
ATOM 698 O O . ILE A 1 89 ? -3.381 -24.743 42.022 1.00 54.69 89 ILE A O 1
ATOM 702 N N . THR A 1 90 ? -5.258 -23.998 41.061 1.00 55.16 90 THR A N 1
ATOM 703 C CA . THR A 1 90 ? -6.125 -24.209 42.232 1.00 55.16 90 THR A CA 1
ATOM 704 C C . THR A 1 90 ? -6.239 -25.694 42.578 1.00 55.16 90 THR A C 1
ATOM 706 O O . THR A 1 90 ? -6.236 -26.049 43.754 1.00 55.16 90 THR A O 1
ATOM 709 N N . SER A 1 91 ? -6.306 -26.583 41.580 1.00 57.75 91 SER A N 1
ATOM 710 C CA . SER A 1 91 ? -6.347 -28.034 41.802 1.00 57.75 91 SER A CA 1
ATOM 711 C C . SER A 1 91 ? -5.012 -28.584 42.299 1.00 57.75 91 SER A C 1
ATOM 713 O O . SER A 1 91 ? -5.011 -29.450 43.169 1.00 57.75 91 SER A O 1
ATOM 715 N N . MET A 1 92 ? -3.885 -28.050 41.819 1.00 59.81 92 MET A N 1
ATOM 716 C CA . MET A 1 92 ? -2.550 -28.419 42.290 1.00 59.81 92 MET A CA 1
ATOM 717 C C . MET A 1 92 ? -2.308 -27.918 43.713 1.00 59.81 92 MET A C 1
ATOM 719 O O . MET A 1 92 ? -1.826 -28.681 44.541 1.00 59.81 92 MET A O 1
ATOM 723 N N . TYR A 1 93 ? -2.731 -26.694 44.034 1.00 56.28 93 TYR A N 1
ATOM 724 C CA . TYR A 1 93 ? -2.673 -26.161 45.395 1.00 56.28 93 TYR A CA 1
ATOM 725 C C . TYR A 1 93 ? -3.559 -26.969 46.358 1.00 56.28 93 TYR A C 1
ATOM 727 O O . TYR A 1 93 ? -3.098 -27.402 47.408 1.00 56.28 93 TYR A O 1
ATOM 735 N N . ARG A 1 94 ? -4.798 -27.294 45.955 1.00 55.59 94 ARG A N 1
ATOM 736 C CA . ARG A 1 94 ? -5.703 -28.170 46.722 1.00 55.59 94 ARG A CA 1
ATOM 737 C C . ARG A 1 94 ? -5.135 -29.583 46.918 1.00 55.59 94 ARG A C 1
ATOM 739 O O . ARG A 1 94 ? -5.369 -30.190 47.958 1.00 55.59 94 ARG A O 1
ATOM 746 N N . SER A 1 95 ? -4.405 -30.106 45.932 1.00 62.03 95 SER A N 1
ATOM 747 C CA . SER A 1 95 ? -3.802 -31.446 45.994 1.00 62.03 95 SER A CA 1
ATOM 748 C C . SER A 1 95 ? -2.511 -31.477 46.817 1.00 62.03 95 SER A C 1
ATOM 750 O O . SER A 1 95 ? -2.224 -32.491 47.442 1.00 62.03 95 SER A O 1
ATOM 752 N N . ALA A 1 96 ? -1.750 -30.380 46.845 1.00 54.09 96 ALA A N 1
ATOM 753 C CA . ALA A 1 96 ? -0.497 -30.272 47.592 1.00 54.09 96 ALA A CA 1
ATOM 754 C C . ALA A 1 96 ? -0.700 -29.920 49.075 1.00 54.09 96 ALA A C 1
ATOM 756 O O . ALA A 1 96 ? 0.108 -30.318 49.907 1.00 54.09 96 ALA A O 1
ATOM 757 N N . VAL A 1 97 ? -1.770 -29.193 49.413 1.00 55.19 97 VAL A N 1
ATOM 758 C CA . VAL A 1 97 ? -2.027 -28.720 50.789 1.00 55.19 97 VAL A CA 1
ATOM 759 C C . VAL A 1 97 ? -2.965 -29.658 51.566 1.00 55.19 97 VAL A C 1
ATOM 761 O O . VAL A 1 97 ? -3.129 -29.523 52.776 1.00 55.19 97 VAL A O 1
ATOM 764 N N . GLY A 1 98 ? -3.537 -30.672 50.905 1.00 51.06 98 GLY A N 1
ATOM 765 C CA . GLY A 1 98 ? -4.570 -31.514 51.504 1.00 51.06 98 GLY A CA 1
ATOM 766 C C . GLY A 1 98 ? -5.860 -30.720 51.727 1.00 51.06 98 GLY A C 1
ATOM 767 O O . GLY A 1 98 ? -5.865 -29.494 51.788 1.00 51.06 98 GLY A O 1
ATOM 768 N N . ALA A 1 99 ? -6.996 -31.409 51.789 1.00 47.75 99 ALA A N 1
ATOM 769 C CA . ALA A 1 99 ? -8.310 -30.789 51.938 1.00 47.75 99 ALA A CA 1
ATOM 770 C C . ALA A 1 99 ? -8.510 -30.190 53.346 1.00 47.75 99 ALA A C 1
ATOM 772 O O . ALA A 1 99 ? -9.275 -30.713 54.152 1.00 47.75 99 ALA A O 1
ATOM 773 N N . ILE A 1 100 ? -7.813 -29.099 53.647 1.00 44.12 100 ILE A N 1
ATOM 774 C CA . ILE A 1 100 ? -8.022 -28.284 54.838 1.00 44.12 100 ILE A CA 1
ATOM 775 C C . ILE A 1 100 ? -8.913 -27.113 54.415 1.00 44.12 100 ILE A C 1
ATOM 777 O O . ILE A 1 100 ? -8.641 -26.439 53.422 1.00 44.12 100 ILE A O 1
ATOM 781 N N . ASN A 1 101 ? -10.024 -26.924 55.132 1.00 48.91 101 ASN A N 1
ATOM 782 C CA . ASN A 1 101 ? -11.008 -25.852 54.948 1.00 48.91 101 ASN A CA 1
ATOM 783 C C . ASN A 1 101 ? -10.406 -24.462 55.256 1.00 48.91 101 ASN A C 1
ATOM 785 O O . ASN A 1 101 ? -10.829 -23.800 56.200 1.00 48.91 101 ASN A O 1
ATOM 789 N N . GLU A 1 102 ? -9.423 -24.011 54.479 1.00 38.78 102 GLU A N 1
ATOM 790 C CA . GLU A 1 102 ? -8.902 -22.643 54.534 1.00 38.78 102 GLU A CA 1
ATOM 791 C C . GLU A 1 102 ? -9.447 -21.808 53.361 1.00 38.78 102 GLU A C 1
ATOM 793 O O . GLU A 1 102 ? -9.516 -22.296 52.225 1.00 38.78 102 GLU A O 1
ATOM 798 N N . PRO A 1 103 ? -9.870 -20.551 53.599 1.00 45.19 103 PRO A N 1
ATOM 799 C CA . PRO A 1 103 ? -10.385 -19.695 52.544 1.00 45.19 103 PRO A CA 1
ATOM 800 C C . PRO A 1 103 ? -9.270 -19.385 51.543 1.00 45.19 103 PRO A C 1
ATOM 802 O O . PRO A 1 103 ? -8.246 -18.804 51.891 1.00 45.19 103 PRO A O 1
ATOM 805 N N . ALA A 1 104 ? -9.492 -19.783 50.287 1.00 49.84 104 ALA A N 1
ATOM 806 C CA . ALA A 1 104 ? -8.599 -19.538 49.163 1.00 49.84 104 ALA A CA 1
ATOM 807 C C . ALA A 1 104 ? -8.155 -18.070 49.141 1.00 49.84 104 ALA A C 1
ATOM 809 O O . ALA A 1 104 ? -8.986 -17.200 48.886 1.00 49.84 104 ALA A O 1
ATOM 810 N N . VAL A 1 105 ? -6.869 -17.804 49.395 1.00 51.09 105 VAL A N 1
ATOM 811 C CA . VAL A 1 105 ? -6.287 -16.457 49.327 1.00 51.09 105 VAL A CA 1
ATOM 812 C C . VAL A 1 105 ? -6.519 -15.916 47.911 1.00 51.09 105 VAL A C 1
ATOM 814 O O . VAL A 1 105 ? -5.916 -16.414 46.952 1.00 51.09 105 VAL A O 1
ATOM 817 N N . PRO A 1 106 ? -7.424 -14.939 47.715 1.00 53.12 106 PRO A N 1
ATOM 818 C CA . PRO A 1 106 ? -7.660 -14.375 46.401 1.00 53.12 106 PRO A CA 1
ATOM 819 C C . PRO A 1 106 ? -6.439 -13.528 46.054 1.00 53.12 106 PRO A C 1
ATOM 821 O O . PRO A 1 106 ? -6.107 -12.611 46.802 1.00 53.12 106 PRO A O 1
ATOM 824 N N . LEU A 1 107 ? -5.774 -13.816 44.927 1.00 54.72 107 LEU A N 1
ATOM 825 C CA . LEU A 1 107 ? -4.742 -12.910 44.412 1.00 54.72 107 LEU A CA 1
ATOM 826 C C . LEU A 1 107 ? -5.286 -11.468 44.398 1.00 54.72 107 LEU A C 1
ATOM 828 O O . LEU A 1 107 ? -6.417 -11.276 43.919 1.00 54.72 107 LEU A O 1
ATOM 832 N N . PRO A 1 108 ? -4.507 -10.479 44.878 1.00 55.88 108 PRO A N 1
ATOM 833 C CA . PRO A 1 108 ? -4.909 -9.083 44.891 1.00 55.88 108 PRO A CA 1
ATOM 834 C C . PRO A 1 108 ? -5.415 -8.637 43.509 1.00 55.88 108 PRO A C 1
ATOM 836 O O . PRO A 1 108 ? -4.849 -9.024 42.478 1.00 55.88 108 PRO A O 1
ATOM 839 N N . PRO A 1 109 ? -6.489 -7.830 43.441 1.00 58.62 109 PRO A N 1
ATOM 840 C CA . PRO A 1 109 ? -7.089 -7.408 42.175 1.00 58.62 109 PRO A CA 1
ATOM 841 C C . PRO A 1 109 ? -6.103 -6.666 41.257 1.00 58.62 109 PRO A C 1
ATOM 843 O O . PRO A 1 109 ? -6.257 -6.717 40.036 1.00 58.62 109 PRO A O 1
ATOM 846 N N . GLU A 1 110 ? -5.070 -6.040 41.822 1.00 55.44 110 GLU A N 1
ATOM 847 C CA . GLU A 1 110 ? -4.048 -5.296 41.083 1.00 55.44 110 GLU A CA 1
ATOM 848 C C . GLU A 1 110 ? -3.114 -6.203 40.274 1.00 55.44 110 GLU A C 1
ATOM 850 O O . GLU A 1 110 ? -2.938 -5.973 39.079 1.00 55.44 110 GLU A O 1
ATOM 855 N N . GLU A 1 111 ? -2.594 -7.288 40.856 1.00 53.50 111 GLU A N 1
ATOM 856 C CA . GLU A 1 111 ? -1.743 -8.249 40.136 1.00 53.50 111 GLU A CA 1
ATOM 857 C C . GLU A 1 111 ? -2.525 -8.963 39.026 1.00 53.50 111 GLU A C 1
ATOM 859 O O . GLU A 1 111 ? -2.021 -9.166 37.920 1.00 53.50 111 GLU A O 1
ATOM 864 N N . ARG A 1 112 ? -3.813 -9.254 39.265 1.00 54.06 112 ARG A N 1
ATOM 865 C CA . ARG A 1 112 ? -4.719 -9.788 38.235 1.00 54.06 112 ARG A CA 1
ATOM 866 C C . ARG A 1 112 ? -4.935 -8.804 37.085 1.00 54.06 112 ARG A C 1
ATOM 868 O O . ARG A 1 112 ? -5.027 -9.234 35.937 1.00 54.06 112 ARG A O 1
ATOM 875 N N . GLN A 1 113 ? -5.033 -7.505 37.363 1.00 54.12 113 GLN A N 1
ATOM 876 C CA . GLN A 1 113 ? -5.170 -6.477 36.328 1.00 54.12 113 GLN A CA 1
ATOM 877 C C . GLN A 1 113 ? -3.862 -6.228 35.571 1.00 54.12 113 GLN A C 1
ATOM 879 O O . GLN A 1 113 ? -3.900 -6.027 34.358 1.00 54.12 113 GLN A O 1
ATOM 884 N N . GLN A 1 114 ? -2.715 -6.265 36.247 1.00 51.66 114 GLN A N 1
ATOM 885 C CA . GLN A 1 114 ? -1.406 -6.078 35.619 1.00 51.66 114 GLN A CA 1
ATOM 886 C C . GLN A 1 114 ? -1.050 -7.253 34.698 1.00 51.66 114 GLN A C 1
ATOM 888 O O . GLN A 1 114 ? -0.654 -7.033 33.553 1.00 51.66 114 GLN A O 1
ATOM 893 N N . LEU A 1 115 ? -1.308 -8.494 35.127 1.00 46.09 115 LEU A N 1
ATOM 894 C CA . LEU A 1 115 ? -1.100 -9.685 34.299 1.00 46.09 115 LEU A CA 1
ATOM 895 C C . LEU A 1 115 ? -2.055 -9.718 33.090 1.00 46.09 115 LEU A C 1
ATOM 897 O O . LEU A 1 115 ? -1.652 -10.090 31.989 1.00 46.09 115 LEU A O 1
ATOM 901 N N . ARG A 1 116 ? -3.308 -9.263 33.258 1.00 48.53 116 ARG A N 1
ATOM 902 C CA . ARG A 1 116 ? -4.261 -9.066 32.148 1.00 48.53 116 ARG A CA 1
ATOM 903 C C . ARG A 1 116 ? -3.754 -8.034 31.146 1.00 48.53 116 ARG A C 1
ATOM 905 O O . ARG A 1 116 ? -3.667 -8.351 29.967 1.00 48.53 116 ARG A O 1
ATOM 912 N N . LYS A 1 117 ? -3.317 -6.855 31.598 1.00 47.56 117 LYS A N 1
ATOM 913 C CA . LYS A 1 117 ? -2.764 -5.808 30.719 1.00 47.56 117 LYS A CA 1
ATOM 914 C C . LYS A 1 117 ? -1.538 -6.282 29.929 1.00 47.56 117 LYS A C 1
ATOM 916 O O . LYS A 1 117 ? -1.425 -5.958 28.751 1.00 47.56 117 LYS A O 1
ATOM 921 N N . HIS A 1 118 ? -0.663 -7.076 30.547 1.00 41.81 118 HIS A N 1
ATOM 922 C CA . HIS A 1 118 ? 0.554 -7.591 29.907 1.00 41.81 118 HIS A CA 1
ATOM 923 C C . HIS A 1 118 ? 0.291 -8.750 28.921 1.00 41.81 118 HIS A C 1
ATOM 925 O O . HIS A 1 118 ? 1.072 -8.959 28.000 1.00 41.81 118 HIS A O 1
ATOM 931 N N . THR A 1 119 ? -0.823 -9.477 29.082 1.00 45.28 119 THR A N 1
ATOM 932 C CA . THR A 1 119 ? -1.259 -10.580 28.190 1.00 45.28 119 THR A CA 1
ATOM 933 C C . THR A 1 119 ? -2.260 -10.100 27.116 1.00 45.28 119 THR A C 1
ATOM 935 O O . THR A 1 119 ? -2.536 -10.760 26.108 1.00 45.28 119 THR A O 1
ATOM 938 N N . GLU A 1 120 ? -2.854 -8.921 27.311 1.00 50.84 120 GLU A N 1
ATOM 939 C CA . GLU A 1 120 ? -3.812 -8.320 26.383 1.00 50.84 120 GLU A CA 1
ATOM 940 C C . GLU A 1 120 ? -3.147 -7.698 25.151 1.00 50.84 120 GLU A C 1
ATOM 942 O O . GLU A 1 120 ? -3.773 -7.691 24.084 1.00 50.84 120 GLU A O 1
ATOM 947 N N . GLN A 1 121 ? -1.891 -7.261 25.263 1.00 55.47 121 GLN A N 1
ATOM 948 C CA . GLN A 1 121 ? -1.107 -6.712 24.159 1.00 55.47 121 GLN A CA 1
ATOM 949 C C . GLN A 1 121 ? -0.544 -7.854 23.308 1.00 55.47 121 GLN A C 1
ATOM 951 O O . GLN A 1 121 ? 0.229 -8.674 23.787 1.00 55.47 121 GLN A O 1
ATOM 956 N N . MET A 1 122 ? -0.978 -7.932 22.050 1.00 63.34 122 MET A N 1
ATOM 957 C CA . MET A 1 122 ? -0.402 -8.871 21.089 1.00 63.34 122 MET A CA 1
ATOM 958 C C . MET A 1 122 ? 1.051 -8.482 20.846 1.00 63.34 122 MET A C 1
ATOM 960 O O . MET A 1 122 ? 1.332 -7.308 20.577 1.00 63.34 122 MET A O 1
ATOM 964 N N . THR A 1 123 ? 1.957 -9.445 20.993 1.00 76.56 123 THR A N 1
ATOM 965 C CA . THR A 1 123 ? 3.388 -9.167 20.874 1.00 76.56 123 THR A CA 1
ATOM 966 C C . THR A 1 123 ? 3.731 -8.837 19.427 1.00 76.56 123 THR A C 1
ATOM 968 O O . THR A 1 123 ? 3.127 -9.368 18.495 1.00 76.56 123 THR A O 1
ATOM 971 N N . ASP A 1 124 ? 4.704 -7.951 19.218 1.00 83.25 124 ASP A N 1
ATOM 972 C CA . ASP A 1 124 ? 5.130 -7.554 17.870 1.00 83.25 124 ASP A CA 1
ATOM 973 C C . ASP A 1 124 ? 5.563 -8.764 17.025 1.00 83.25 124 ASP A C 1
ATOM 975 O O . ASP A 1 124 ? 5.287 -8.802 15.828 1.00 83.25 124 ASP A O 1
ATOM 979 N N . LEU A 1 125 ? 6.112 -9.795 17.674 1.00 82.81 125 LEU A N 1
ATOM 980 C CA . LEU A 1 125 ? 6.516 -11.053 17.052 1.00 82.81 125 LEU A CA 1
ATOM 981 C C . LEU A 1 125 ? 5.327 -11.876 16.529 1.00 82.81 125 LEU A C 1
ATOM 983 O O . LEU A 1 125 ? 5.389 -12.408 15.425 1.00 82.81 125 LEU A O 1
ATOM 987 N N . GLU A 1 126 ? 4.217 -11.953 17.269 1.00 85.00 126 GLU A N 1
ATOM 988 C CA . GLU A 1 126 ? 2.989 -12.606 16.783 1.00 85.00 126 GLU A CA 1
ATOM 989 C C . GLU A 1 126 ? 2.392 -11.853 15.586 1.00 85.00 126 GLU A C 1
ATOM 991 O O . GLU A 1 126 ? 1.869 -12.460 14.649 1.00 85.00 126 GLU A O 1
ATOM 996 N N . ILE A 1 127 ? 2.489 -10.521 15.602 1.00 88.31 127 ILE A N 1
ATOM 997 C CA . ILE A 1 127 ? 1.995 -9.665 14.520 1.00 88.31 127 ILE A CA 1
ATOM 998 C C . ILE A 1 127 ? 2.830 -9.849 13.255 1.00 88.31 127 ILE A C 1
ATOM 1000 O O . ILE A 1 127 ? 2.272 -9.946 12.160 1.00 88.31 127 ILE A O 1
ATOM 1004 N N . GLU A 1 128 ? 4.150 -9.905 13.401 1.00 89.19 128 GLU A N 1
ATOM 1005 C CA . GLU A 1 128 ? 5.086 -10.163 12.312 1.00 89.19 128 GLU A CA 1
ATOM 1006 C C . GLU A 1 128 ? 4.916 -11.576 11.743 1.00 89.19 128 GLU A C 1
ATOM 1008 O O . GLU A 1 128 ? 4.822 -11.741 10.525 1.00 89.19 128 GLU A O 1
ATOM 1013 N N . ALA A 1 129 ? 4.757 -12.586 12.605 1.00 88.12 129 ALA A N 1
ATOM 1014 C CA . ALA A 1 129 ? 4.552 -13.974 12.193 1.00 88.12 129 ALA A CA 1
ATOM 1015 C C . ALA A 1 129 ? 3.337 -14.146 11.263 1.00 88.12 129 ALA A C 1
ATOM 1017 O O . ALA A 1 129 ? 3.356 -14.982 10.359 1.00 88.12 129 ALA A O 1
ATOM 1018 N N . ALA A 1 130 ? 2.300 -13.316 11.416 1.00 89.12 130 ALA A N 1
ATOM 1019 C CA . ALA A 1 130 ? 1.124 -13.338 10.545 1.00 89.12 130 ALA A CA 1
ATOM 1020 C C . ALA A 1 130 ? 1.429 -12.977 9.078 1.00 89.12 130 ALA A C 1
ATOM 1022 O O . ALA A 1 130 ? 0.696 -13.388 8.177 1.00 89.12 130 ALA A O 1
ATOM 1023 N N . ILE A 1 131 ? 2.495 -12.210 8.834 1.00 92.19 131 ILE A N 1
ATOM 1024 C CA . ILE A 1 131 ? 2.945 -11.811 7.494 1.00 92.19 131 ILE A CA 1
ATOM 1025 C C . ILE A 1 131 ? 4.258 -12.491 7.079 1.00 92.19 131 ILE A C 1
ATOM 1027 O O . ILE A 1 131 ? 4.719 -12.248 5.965 1.00 92.19 131 ILE A O 1
ATOM 1031 N N . ALA A 1 132 ? 4.806 -13.396 7.899 1.00 91.12 132 ALA A N 1
ATOM 1032 C CA . ALA A 1 132 ? 6.020 -14.165 7.605 1.00 91.12 132 ALA A CA 1
ATOM 1033 C C . ALA A 1 132 ? 6.030 -14.840 6.219 1.00 91.12 132 ALA A C 1
ATOM 1035 O O . ALA A 1 132 ? 7.024 -14.680 5.515 1.00 91.12 132 ALA A O 1
ATOM 1036 N N . PRO A 1 133 ? 4.926 -15.443 5.717 1.00 92.75 133 PRO A N 1
ATOM 1037 C CA . PRO A 1 133 ? 4.926 -16.044 4.380 1.00 92.75 133 PRO A CA 1
ATOM 1038 C C . PRO A 1 133 ? 5.246 -15.056 3.248 1.00 92.75 133 PRO A C 1
ATOM 1040 O O . PRO A 1 133 ? 5.702 -15.454 2.176 1.00 92.75 133 PRO A O 1
ATOM 1043 N N . LEU A 1 134 ? 4.976 -13.760 3.456 1.00 92.44 134 LEU A N 1
ATOM 1044 C CA . LEU A 1 134 ? 5.366 -12.723 2.507 1.00 92.44 134 LEU A CA 1
ATOM 1045 C C . LEU A 1 134 ? 6.878 -12.474 2.561 1.00 92.44 134 LEU A C 1
ATOM 1047 O O . LEU A 1 134 ? 7.487 -12.361 1.501 1.00 92.44 134 LEU A O 1
ATOM 1051 N N . PHE A 1 135 ? 7.472 -12.414 3.755 1.00 92.56 135 PHE A N 1
ATOM 1052 C CA . PHE A 1 135 ? 8.919 -12.259 3.926 1.00 92.56 135 PHE A CA 1
ATOM 1053 C C . PHE A 1 135 ? 9.682 -13.461 3.376 1.00 92.56 135 PHE A C 1
ATOM 1055 O O . PHE A 1 135 ? 10.547 -13.260 2.533 1.00 92.56 135 PHE A O 1
ATOM 1062 N N . ASP A 1 136 ? 9.266 -14.687 3.696 1.00 93.19 136 ASP A N 1
ATOM 1063 C CA . ASP A 1 136 ? 9.895 -15.912 3.185 1.00 93.19 136 ASP A CA 1
ATOM 1064 C C . ASP A 1 136 ? 9.934 -15.930 1.649 1.00 93.19 136 ASP A C 1
ATOM 1066 O O . ASP A 1 136 ? 10.940 -16.256 1.016 1.00 93.19 136 ASP A O 1
ATOM 1070 N N . HIS A 1 137 ? 8.829 -15.527 1.015 1.00 91.50 137 HIS A N 1
ATOM 1071 C CA . HIS A 1 137 ? 8.776 -15.424 -0.436 1.00 91.50 137 HIS A CA 1
ATOM 1072 C C . HIS A 1 137 ? 9.717 -14.335 -0.968 1.00 91.50 137 HIS A C 1
ATOM 1074 O O . HIS A 1 137 ? 10.328 -14.510 -2.023 1.00 91.50 137 HIS A O 1
ATOM 1080 N N . LEU A 1 138 ? 9.824 -13.190 -0.293 1.00 89.69 138 LEU A N 1
ATOM 1081 C CA . LEU A 1 138 ? 10.750 -12.133 -0.692 1.00 89.69 138 LEU A CA 1
ATOM 1082 C C . LEU A 1 138 ? 12.208 -12.571 -0.506 1.00 89.69 138 LEU A C 1
ATOM 1084 O O . LEU A 1 138 ? 12.990 -12.391 -1.435 1.00 89.69 138 LEU A O 1
ATOM 1088 N N . ASP A 1 139 ? 12.546 -13.241 0.589 1.00 91.00 139 ASP A N 1
ATOM 1089 C CA . ASP A 1 139 ? 13.902 -13.711 0.889 1.00 91.00 139 ASP A CA 1
ATOM 1090 C C . ASP A 1 139 ? 14.422 -14.716 -0.141 1.00 91.00 139 ASP A C 1
ATOM 1092 O O . ASP A 1 139 ? 15.596 -14.680 -0.503 1.00 91.00 139 ASP A O 1
ATOM 1096 N N . VAL A 1 140 ? 13.553 -15.566 -0.691 1.00 91.50 140 VAL A N 1
ATOM 1097 C CA . VAL A 1 140 ? 13.935 -16.491 -1.771 1.00 91.50 140 VAL A CA 1
ATOM 1098 C C . VAL A 1 140 ? 14.111 -15.763 -3.110 1.00 91.50 140 VAL A C 1
ATOM 1100 O O . VAL A 1 140 ? 14.996 -16.102 -3.897 1.00 91.50 140 VAL A O 1
ATOM 1103 N N . ASN A 1 141 ? 13.282 -14.756 -3.401 1.00 87.31 141 ASN A N 1
ATOM 1104 C CA . ASN A 1 141 ? 13.221 -14.142 -4.732 1.00 87.31 141 ASN A CA 1
ATOM 1105 C C . ASN A 1 141 ? 14.126 -12.911 -4.905 1.00 87.31 141 ASN A C 1
ATOM 1107 O O . ASN A 1 141 ? 14.640 -12.682 -6.002 1.00 87.31 141 ASN A O 1
ATOM 1111 N N . LEU A 1 142 ? 14.334 -12.103 -3.863 1.00 86.12 142 LEU A N 1
ATOM 1112 C CA . LEU A 1 142 ? 15.166 -10.895 -3.929 1.00 86.12 142 LEU A CA 1
ATOM 1113 C C . LEU A 1 142 ? 16.625 -11.202 -4.302 1.00 86.12 142 LEU A C 1
ATOM 1115 O O . LEU A 1 142 ? 17.139 -10.517 -5.184 1.00 86.12 142 LEU A O 1
ATOM 1119 N N . PRO A 1 143 ? 17.290 -12.237 -3.754 1.00 88.06 143 PRO A N 1
ATOM 1120 C CA . PRO A 1 143 ? 18.645 -12.605 -4.171 1.00 88.06 143 PRO A CA 1
ATOM 1121 C C . PRO A 1 143 ? 18.737 -12.979 -5.658 1.00 88.06 143 PRO A C 1
ATOM 1123 O O . PRO A 1 143 ? 19.701 -12.627 -6.345 1.00 88.06 143 PRO A O 1
ATOM 1126 N N . VAL A 1 144 ? 17.703 -13.635 -6.193 1.00 87.69 144 VAL A N 1
ATOM 1127 C CA . VAL A 1 144 ? 17.616 -13.957 -7.625 1.00 87.69 144 VAL A CA 1
ATOM 1128 C C . VAL A 1 144 ? 17.480 -12.675 -8.448 1.00 87.69 144 VAL A C 1
ATOM 1130 O O . VAL A 1 144 ? 18.151 -12.523 -9.466 1.00 87.69 144 VAL A O 1
ATOM 1133 N N . LEU A 1 145 ? 16.685 -11.702 -7.997 1.00 84.31 145 LEU A N 1
ATOM 1134 C CA . LEU A 1 145 ? 16.626 -10.391 -8.649 1.00 84.31 145 LEU A CA 1
ATOM 1135 C C . LEU A 1 145 ? 17.959 -9.641 -8.572 1.00 84.31 145 LEU A C 1
ATOM 1137 O O . LEU A 1 145 ? 18.366 -9.040 -9.562 1.00 84.31 145 LEU A O 1
ATOM 1141 N N . HIS A 1 146 ? 18.633 -9.679 -7.421 1.00 83.44 146 HIS A N 1
ATOM 1142 C CA . HIS A 1 146 ? 19.895 -8.971 -7.192 1.00 83.44 146 HIS A CA 1
ATOM 1143 C C . HIS A 1 146 ? 21.027 -9.500 -8.077 1.00 83.44 146 HIS A C 1
ATOM 1145 O O . HIS A 1 146 ? 21.872 -8.727 -8.508 1.00 83.44 146 HIS A O 1
ATOM 1151 N N . SER A 1 147 ? 21.036 -10.799 -8.374 1.00 89.06 147 SER A N 1
ATOM 1152 C CA . SER A 1 147 ? 22.055 -11.415 -9.235 1.00 89.06 147 SER A CA 1
ATOM 1153 C C . SER A 1 147 ? 21.786 -11.245 -10.734 1.00 89.06 147 SER A C 1
ATOM 1155 O O . SER A 1 147 ? 22.727 -11.281 -11.521 1.00 89.06 147 SER A O 1
ATOM 1157 N N . ASN A 1 148 ? 20.526 -11.051 -11.144 1.00 88.12 148 ASN A N 1
ATOM 1158 C CA . ASN A 1 148 ? 20.135 -11.059 -12.561 1.00 88.12 148 ASN A CA 1
ATOM 1159 C C . ASN A 1 148 ? 19.746 -9.686 -13.132 1.00 88.12 148 ASN A C 1
ATOM 1161 O O . ASN A 1 148 ? 19.570 -9.565 -14.345 1.00 88.12 148 ASN A O 1
ATOM 1165 N N . LEU A 1 149 ? 19.573 -8.656 -12.301 1.00 87.81 149 LEU A N 1
ATOM 1166 C CA . LEU A 1 149 ? 19.120 -7.333 -12.738 1.00 87.81 149 LEU A CA 1
ATOM 1167 C C . LEU A 1 149 ? 20.104 -6.230 -12.359 1.00 87.81 149 LEU A C 1
ATOM 1169 O O . LEU A 1 149 ? 20.811 -6.310 -11.363 1.00 87.81 149 LEU A O 1
ATOM 1173 N N . SER A 1 150 ? 20.092 -5.149 -13.144 1.00 89.38 150 SER A N 1
ATOM 1174 C CA . SER A 1 150 ? 20.810 -3.924 -12.784 1.00 89.38 150 SER A CA 1
ATOM 1175 C C . SER A 1 150 ? 20.197 -3.266 -11.541 1.00 89.38 150 SER A C 1
ATOM 1177 O O . SER A 1 150 ? 18.983 -3.358 -11.330 1.00 89.38 150 SER A O 1
ATOM 1179 N N . GLU A 1 151 ? 21.004 -2.528 -10.772 1.00 87.75 151 GLU A N 1
ATOM 1180 C CA . GLU A 1 151 ? 20.539 -1.805 -9.574 1.00 87.75 151 GLU A CA 1
ATOM 1181 C C . GLU A 1 151 ? 19.350 -0.874 -9.872 1.00 87.75 151 GLU A C 1
ATOM 1183 O O . GLU A 1 151 ? 18.360 -0.872 -9.143 1.00 87.75 151 GLU A O 1
ATOM 1188 N N . ALA A 1 152 ? 19.366 -0.167 -11.007 1.00 88.62 152 ALA A N 1
ATOM 1189 C CA . ALA A 1 152 ? 18.264 0.714 -11.404 1.00 88.62 152 ALA A CA 1
ATOM 1190 C C . ALA A 1 152 ? 16.952 -0.053 -11.671 1.00 88.62 152 ALA A C 1
ATOM 1192 O O . ALA A 1 152 ? 15.860 0.402 -11.317 1.00 88.62 152 ALA A O 1
ATOM 1193 N N . THR A 1 153 ? 17.041 -1.230 -12.296 1.00 88.38 153 THR A N 1
ATOM 1194 C CA . THR A 1 153 ? 15.870 -2.070 -12.583 1.00 88.38 153 THR A CA 1
ATOM 1195 C C . THR A 1 153 ? 15.341 -2.732 -11.308 1.00 88.38 153 THR A C 1
ATOM 1197 O O . THR A 1 153 ? 14.123 -2.787 -11.112 1.00 88.38 153 THR A O 1
ATOM 1200 N N . LYS A 1 154 ? 16.235 -3.174 -10.416 1.00 87.19 154 LYS A N 1
ATOM 1201 C CA . LYS A 1 154 ? 15.903 -3.682 -9.079 1.00 87.19 154 LYS A CA 1
ATOM 1202 C C . LYS A 1 154 ? 15.153 -2.628 -8.269 1.00 87.19 154 LYS A C 1
ATOM 1204 O O . LYS A 1 154 ? 14.040 -2.896 -7.818 1.00 87.19 154 LYS A O 1
ATOM 1209 N N . GLU A 1 155 ? 15.696 -1.417 -8.157 1.00 90.00 155 GLU A N 1
ATOM 1210 C CA . GLU A 1 155 ? 15.046 -0.310 -7.451 1.00 90.00 155 GLU A CA 1
ATOM 1211 C C . GLU A 1 155 ? 13.653 -0.026 -8.035 1.00 90.00 155 GLU A C 1
ATOM 1213 O O . GLU A 1 155 ? 12.670 0.079 -7.300 1.00 90.00 155 GLU A O 1
ATOM 1218 N N . MET A 1 156 ? 13.519 0.000 -9.367 1.00 90.38 156 MET A N 1
ATOM 1219 C CA . MET A 1 156 ? 12.225 0.195 -10.023 1.00 90.38 156 MET A CA 1
ATOM 1220 C C . MET A 1 156 ? 11.198 -0.886 -9.637 1.00 90.38 156 MET A C 1
ATOM 1222 O O . MET A 1 156 ? 10.027 -0.557 -9.404 1.00 90.38 156 MET A O 1
ATOM 1226 N N . ILE A 1 157 ? 11.599 -2.161 -9.598 1.00 91.56 157 ILE A N 1
ATOM 1227 C CA . ILE A 1 157 ? 10.725 -3.272 -9.190 1.00 91.56 157 ILE A CA 1
ATOM 1228 C C . ILE A 1 157 ? 10.327 -3.112 -7.723 1.00 91.56 157 ILE A C 1
ATOM 1230 O O . ILE A 1 157 ? 9.138 -3.174 -7.405 1.00 91.56 157 ILE A O 1
ATOM 1234 N N . MET A 1 158 ? 11.293 -2.820 -6.857 1.00 91.25 158 MET A N 1
ATOM 1235 C CA . MET A 1 158 ? 11.096 -2.642 -5.420 1.00 91.25 158 MET A CA 1
ATOM 1236 C C . MET A 1 158 ? 10.151 -1.466 -5.113 1.00 91.25 158 MET A C 1
ATOM 1238 O O . MET A 1 158 ? 9.196 -1.613 -4.350 1.00 91.25 158 MET A O 1
ATOM 1242 N N . VAL A 1 159 ? 10.290 -0.329 -5.807 1.00 92.75 159 VAL A N 1
ATOM 1243 C CA . VAL A 1 159 ? 9.359 0.813 -5.699 1.00 92.75 159 VAL A CA 1
ATOM 1244 C C . VAL A 1 159 ? 7.947 0.446 -6.168 1.00 92.75 159 VAL A C 1
ATOM 1246 O O . VAL A 1 159 ? 6.955 0.916 -5.602 1.00 92.75 159 VAL A O 1
ATOM 1249 N N . LYS A 1 160 ? 7.812 -0.353 -7.235 1.00 92.25 160 LYS A N 1
ATOM 1250 C CA . LYS A 1 160 ? 6.494 -0.797 -7.722 1.00 92.25 160 LYS A CA 1
ATOM 1251 C C . LYS A 1 160 ? 5.844 -1.785 -6.754 1.00 92.25 160 LYS A C 1
ATOM 1253 O O . LYS A 1 160 ? 4.644 -1.666 -6.524 1.00 92.25 160 LYS A O 1
ATOM 1258 N N . MET A 1 161 ? 6.619 -2.693 -6.167 1.00 92.88 161 MET A N 1
ATOM 1259 C CA . MET A 1 161 ? 6.145 -3.613 -5.135 1.00 92.88 161 MET A CA 1
ATOM 1260 C C . MET A 1 161 ? 5.682 -2.852 -3.892 1.00 92.88 161 MET A C 1
ATOM 1262 O O . MET A 1 161 ? 4.570 -3.077 -3.423 1.00 92.88 161 MET A O 1
ATOM 1266 N N . TRP A 1 162 ? 6.466 -1.876 -3.426 1.00 94.81 162 TRP A N 1
ATOM 1267 C CA . TRP A 1 162 ? 6.076 -1.018 -2.308 1.00 94.81 162 TRP A CA 1
ATOM 1268 C C . TRP A 1 162 ? 4.739 -0.311 -2.559 1.00 94.81 162 TRP A C 1
ATOM 1270 O O . TRP A 1 162 ? 3.866 -0.282 -1.697 1.00 94.81 162 TRP A O 1
ATOM 1280 N N . LYS A 1 163 ? 4.515 0.201 -3.775 1.00 93.94 163 LYS A N 1
ATOM 1281 C CA . LYS A 1 163 ? 3.226 0.810 -4.150 1.00 93.94 163 LYS A CA 1
ATOM 1282 C C . LYS A 1 163 ? 2.058 -0.179 -4.123 1.00 93.94 163 LYS A C 1
ATOM 1284 O O . LYS A 1 163 ? 0.949 0.239 -3.785 1.00 93.94 163 LYS A O 1
ATOM 1289 N N . GLU A 1 164 ? 2.287 -1.442 -4.477 1.00 94.62 164 GLU A N 1
ATOM 1290 C CA . GLU A 1 164 ? 1.273 -2.502 -4.397 1.00 94.62 164 GLU A CA 1
ATOM 1291 C C . GLU A 1 164 ? 0.961 -2.870 -2.938 1.00 94.62 164 GLU A C 1
ATOM 1293 O O . GLU A 1 164 ? -0.211 -2.995 -2.582 1.00 94.62 164 GLU A O 1
ATOM 1298 N N . ILE A 1 165 ? 1.979 -2.943 -2.072 1.00 95.12 165 ILE A N 1
ATOM 1299 C CA . ILE A 1 165 ? 1.819 -3.129 -0.619 1.00 95.12 165 ILE A CA 1
ATOM 1300 C C . ILE A 1 165 ? 0.979 -1.994 -0.030 1.00 95.12 165 ILE A C 1
ATOM 1302 O O . ILE A 1 165 ? -0.065 -2.249 0.570 1.00 95.12 165 ILE A O 1
ATOM 1306 N N . LEU A 1 166 ? 1.369 -0.737 -0.277 1.00 94.62 166 LEU A N 1
ATOM 1307 C CA . LEU A 1 166 ? 0.608 0.431 0.172 1.00 94.62 166 LEU A CA 1
ATOM 1308 C C . LEU A 1 166 ? -0.831 0.397 -0.353 1.00 94.62 166 LEU A C 1
ATOM 1310 O O . LEU A 1 166 ? -1.756 0.741 0.368 1.00 94.62 166 LEU A O 1
ATOM 1314 N N . GLY A 1 167 ? -1.043 -0.008 -1.610 1.00 93.44 167 GLY A N 1
ATOM 1315 C CA . GLY A 1 167 ? -2.389 -0.141 -2.171 1.00 93.44 167 GLY A CA 1
ATOM 1316 C C . GLY A 1 167 ? -3.218 -1.234 -1.516 1.00 93.44 167 GLY A C 1
ATOM 1317 O O . GLY A 1 167 ? -4.418 -1.056 -1.335 1.00 93.44 167 GLY A O 1
ATOM 1318 N N . THR A 1 168 ? -2.591 -2.334 -1.124 1.00 94.19 168 THR A N 1
ATOM 1319 C CA . THR A 1 168 ? -3.270 -3.426 -0.428 1.00 94.19 168 THR A CA 1
ATOM 1320 C C . THR A 1 168 ? -3.668 -3.006 0.986 1.00 94.19 168 THR A C 1
ATOM 1322 O O . THR A 1 168 ? -4.826 -3.175 1.356 1.00 94.19 168 THR A O 1
ATOM 1325 N N . LEU A 1 169 ? -2.762 -2.366 1.734 1.00 93.88 169 LEU A N 1
ATOM 1326 C CA . LEU A 1 169 ? -3.041 -1.822 3.071 1.00 93.88 169 LEU A CA 1
ATOM 1327 C C . LEU A 1 169 ? -4.107 -0.717 3.032 1.00 93.88 169 LEU A C 1
ATOM 1329 O O . LEU A 1 169 ? -5.012 -0.683 3.860 1.00 93.88 169 LEU A O 1
ATOM 1333 N N . GLU A 1 170 ? -4.059 0.157 2.028 1.00 92.50 170 GLU A N 1
ATOM 1334 C CA . GLU A 1 170 ? -5.086 1.175 1.810 1.00 92.50 170 GLU A CA 1
ATOM 1335 C C . GLU A 1 170 ? -6.461 0.554 1.554 1.00 92.50 170 GLU A C 1
ATOM 1337 O O . GLU A 1 170 ? -7.438 0.988 2.153 1.00 92.50 170 GLU A O 1
ATOM 1342 N N . ASN A 1 171 ? -6.547 -0.471 0.703 1.00 91.44 171 ASN A N 1
ATOM 1343 C CA . ASN A 1 171 ? -7.802 -1.179 0.431 1.00 91.44 171 ASN A CA 1
ATOM 1344 C C . ASN A 1 171 ? -8.288 -2.001 1.632 1.00 91.44 171 ASN A C 1
ATOM 1346 O O . ASN A 1 171 ? -9.476 -2.305 1.736 1.00 91.44 171 ASN A O 1
ATOM 1350 N N . LEU A 1 172 ? -7.382 -2.370 2.538 1.00 91.31 172 LEU A N 1
ATOM 1351 C CA . LEU A 1 172 ? -7.724 -3.016 3.796 1.00 91.31 172 LEU A CA 1
ATOM 1352 C C . LEU A 1 172 ? -8.394 -2.023 4.757 1.00 91.31 172 LEU A C 1
ATOM 1354 O O . LEU A 1 172 ? -9.407 -2.368 5.371 1.00 91.31 172 LEU A O 1
ATOM 1358 N N . LEU A 1 173 ? -7.867 -0.796 4.843 1.00 88.38 173 LEU A N 1
ATOM 1359 C CA . LEU A 1 173 ? -8.337 0.270 5.737 1.00 88.38 173 LEU A CA 1
ATOM 1360 C C . LEU A 1 173 ? -9.558 1.029 5.206 1.00 88.38 173 LEU A C 1
ATOM 1362 O O . LEU A 1 173 ? -10.445 1.385 5.983 1.00 88.38 173 LEU A O 1
ATOM 1366 N N . LEU A 1 174 ? -9.596 1.290 3.898 1.00 88.88 174 LEU A N 1
ATOM 1367 C CA . LEU A 1 174 ? -10.521 2.216 3.252 1.00 88.88 174 LEU A CA 1
ATOM 1368 C C . LEU A 1 174 ? -11.145 1.601 1.986 1.00 88.88 174 LEU A C 1
ATOM 1370 O O . LEU A 1 174 ? -10.427 1.076 1.132 1.00 88.88 174 LEU A O 1
ATOM 1374 N N . PRO A 1 175 ? -12.457 1.753 1.760 1.00 86.19 175 PRO A N 1
ATOM 1375 C CA . PRO A 1 175 ? -13.126 1.201 0.589 1.00 86.19 175 PRO A CA 1
ATOM 1376 C C . PRO A 1 175 ? -12.789 1.999 -0.671 1.00 86.19 175 PRO A C 1
ATOM 1378 O O . PRO A 1 175 ? -12.561 3.200 -0.560 1.00 86.19 175 PRO A O 1
ATOM 1381 N N . PRO A 1 176 ? -12.789 1.415 -1.879 1.00 82.44 176 PRO A N 1
ATOM 1382 C CA . PRO A 1 176 ? -12.510 2.171 -3.102 1.00 82.44 176 PRO A CA 1
ATOM 1383 C C . PRO A 1 176 ? -13.559 3.268 -3.325 1.00 82.44 176 PRO A C 1
ATOM 1385 O O . PRO A 1 176 ? -14.733 3.048 -3.039 1.00 82.44 176 PRO A O 1
ATOM 1388 N N . LEU A 1 177 ? -13.172 4.427 -3.865 1.00 71.81 177 LEU A N 1
ATOM 1389 C CA . LEU A 1 177 ? -14.131 5.444 -4.319 1.00 71.81 177 LEU A CA 1
ATOM 1390 C C . LEU A 1 177 ? -14.907 4.888 -5.517 1.00 71.81 177 LEU A C 1
ATOM 1392 O O . LEU A 1 177 ? -14.337 4.649 -6.579 1.00 71.81 177 LEU A O 1
ATOM 1396 N N . SER A 1 178 ? -16.192 4.618 -5.319 1.00 74.75 178 SER A N 1
ATOM 1397 C CA . SER A 1 178 ? -17.100 4.108 -6.340 1.00 74.75 178 SER A CA 1
ATOM 1398 C C . SER A 1 178 ? -18.525 4.504 -5.976 1.00 74.75 178 SER A C 1
ATOM 1400 O O . SER A 1 178 ? -18.855 4.593 -4.791 1.00 74.75 178 SER A O 1
ATOM 1402 N N . ASP A 1 179 ? -19.355 4.689 -6.997 1.00 65.88 179 ASP A N 1
ATOM 1403 C CA . ASP A 1 179 ? -20.781 4.993 -6.857 1.00 65.88 179 ASP A CA 1
ATOM 1404 C C . ASP A 1 179 ? -21.588 3.798 -6.315 1.00 65.88 179 ASP A C 1
ATOM 1406 O O . ASP A 1 179 ? -22.721 3.953 -5.869 1.00 65.88 179 ASP A O 1
ATOM 1410 N N . VAL A 1 180 ? -21.006 2.594 -6.324 1.00 75.56 180 VAL A N 1
ATOM 1411 C CA . VAL A 1 180 ? -21.623 1.380 -5.770 1.00 75.56 180 VAL A CA 1
ATOM 1412 C C . VAL A 1 180 ? -21.678 1.493 -4.237 1.00 75.56 180 VAL A C 1
ATOM 1414 O O . VAL A 1 180 ? -20.732 2.003 -3.646 1.00 75.56 180 VAL A O 1
ATOM 1417 N N . PRO A 1 181 ? -22.723 1.042 -3.531 1.00 68.56 181 PRO A N 1
ATOM 1418 C CA . PRO A 1 181 ? -22.672 0.934 -2.071 1.00 68.56 181 PRO A CA 1
ATOM 1419 C C . PRO A 1 181 ? -21.569 -0.044 -1.630 1.00 68.56 181 PRO A C 1
ATOM 1421 O O . PRO A 1 181 ? -21.254 -1.002 -2.331 1.00 68.56 181 PRO A O 1
ATOM 1424 N N . THR A 1 182 ? -20.951 0.202 -0.474 1.00 73.44 182 THR A N 1
ATOM 1425 C CA . THR A 1 182 ? -19.907 -0.680 0.064 1.00 73.44 182 THR A CA 1
ATOM 1426 C C . THR A 1 182 ? -20.368 -1.342 1.357 1.00 73.44 182 THR A C 1
ATOM 1428 O O . THR A 1 182 ? -20.682 -0.644 2.313 1.00 73.44 182 THR A O 1
ATOM 1431 N N . ASP A 1 183 ? -20.253 -2.669 1.432 1.00 77.19 183 ASP A N 1
ATOM 1432 C CA . ASP A 1 183 ? -20.537 -3.465 2.642 1.00 77.19 183 ASP A CA 1
ATOM 1433 C C . ASP A 1 183 ? -19.358 -3.533 3.639 1.00 77.19 183 ASP A C 1
ATOM 1435 O O . ASP A 1 183 ? -19.395 -4.228 4.659 1.00 77.19 183 ASP A O 1
ATOM 1439 N N . MET A 1 184 ? -18.256 -2.846 3.337 1.00 82.06 184 MET A N 1
ATOM 1440 C CA . MET A 1 184 ? -17.036 -2.830 4.143 1.00 82.06 184 MET A CA 1
ATOM 1441 C C . MET A 1 184 ? -17.268 -2.073 5.448 1.00 82.06 184 MET A C 1
ATOM 1443 O O . MET A 1 184 ? -17.529 -0.870 5.455 1.00 82.06 184 MET A O 1
ATOM 1447 N N . LYS A 1 185 ? -17.112 -2.789 6.562 1.00 83.31 185 LYS A N 1
ATOM 1448 C CA . LYS A 1 185 ? -17.213 -2.220 7.905 1.00 83.31 185 LYS A CA 1
ATOM 1449 C C . LYS A 1 185 ? -15.902 -1.543 8.328 1.00 83.31 185 LYS A C 1
ATOM 1451 O O . LYS A 1 185 ? -14.824 -2.069 7.992 1.00 83.31 185 LYS A O 1
ATOM 1456 N N . PRO A 1 186 ? -15.980 -0.440 9.101 1.00 85.69 186 PRO A N 1
ATOM 1457 C CA . PRO A 1 186 ? -14.817 0.124 9.776 1.00 85.69 186 PRO A CA 1
ATOM 1458 C C . PRO A 1 186 ? -14.100 -0.948 10.604 1.00 85.69 186 PRO A C 1
ATOM 1460 O O . PRO A 1 186 ? -14.743 -1.832 11.175 1.00 85.69 186 PRO A O 1
ATOM 1463 N N . LEU A 1 187 ? -12.772 -0.900 10.614 1.00 86.06 187 LEU A N 1
ATOM 1464 C CA . LEU A 1 187 ? -11.940 -1.772 11.445 1.00 86.06 187 LEU A CA 1
ATOM 1465 C C . LEU A 1 187 ? -11.988 -1.298 12.904 1.00 86.06 187 LEU A C 1
ATOM 1467 O O . LEU A 1 187 ? -12.153 -0.108 13.169 1.00 86.06 187 LEU A O 1
ATOM 1471 N N . ALA A 1 188 ? -11.828 -2.217 13.851 1.00 85.44 188 ALA A N 1
ATOM 1472 C CA . ALA A 1 188 ? -11.657 -1.867 15.260 1.00 85.44 188 ALA A CA 1
ATOM 1473 C C . ALA A 1 188 ? -10.297 -1.185 15.505 1.00 85.44 188 ALA A C 1
ATOM 1475 O O . ALA A 1 188 ? -9.351 -1.394 14.750 1.00 85.44 188 ALA A O 1
ATOM 1476 N N . GLN A 1 189 ? -10.140 -0.444 16.607 1.00 84.38 189 GLN A N 1
ATOM 1477 C CA . GLN A 1 189 ? -8.876 0.256 16.896 1.00 84.38 189 GLN A CA 1
ATOM 1478 C C . GLN A 1 189 ? -7.660 -0.683 16.900 1.00 84.38 189 GLN A C 1
ATOM 1480 O O . GLN A 1 189 ? -6.662 -0.430 16.233 1.00 84.38 189 GLN A O 1
ATOM 1485 N N . LYS A 1 190 ? -7.794 -1.840 17.562 1.00 84.06 190 LYS A N 1
ATOM 1486 C CA . LYS A 1 190 ? -6.756 -2.882 17.595 1.00 84.06 190 LYS A CA 1
ATOM 1487 C C . LYS A 1 190 ? -6.415 -3.412 16.199 1.00 84.06 190 LYS A C 1
ATOM 1489 O O . LYS A 1 190 ? -5.263 -3.708 15.911 1.00 84.06 190 LYS A O 1
ATOM 1494 N N . GLU A 1 191 ? -7.420 -3.537 15.332 1.00 88.75 191 GLU A N 1
ATOM 1495 C CA . GLU A 1 191 ? -7.238 -3.961 13.942 1.00 88.75 191 GLU A CA 1
ATOM 1496 C C . GLU A 1 191 ? -6.443 -2.920 13.146 1.00 88.75 191 GLU A C 1
ATOM 1498 O O . GLU A 1 191 ? -5.530 -3.284 12.410 1.00 88.75 191 GLU A O 1
ATOM 1503 N N . VAL A 1 192 ? -6.748 -1.631 13.324 1.00 89.19 192 VAL A N 1
ATOM 1504 C CA . VAL A 1 192 ? -6.013 -0.530 12.687 1.00 89.19 192 VAL A CA 1
ATOM 1505 C C . VAL A 1 192 ? -4.552 -0.524 13.144 1.00 89.19 192 VAL A C 1
ATOM 1507 O O . VAL A 1 192 ? -3.657 -0.502 12.302 1.00 89.19 192 VAL A O 1
ATOM 1510 N N . GLU A 1 193 ? -4.288 -0.630 14.448 1.00 88.62 193 GLU A N 1
ATOM 1511 C CA . GLU A 1 193 ? -2.925 -0.678 15.000 1.00 88.62 193 GLU A CA 1
ATOM 1512 C C . GLU A 1 193 ? -2.078 -1.804 14.389 1.00 88.62 193 GLU A C 1
ATOM 1514 O O . GLU A 1 193 ? -0.937 -1.572 13.986 1.00 88.62 193 GLU A O 1
ATOM 1519 N N . ILE A 1 194 ? -2.641 -3.010 14.257 1.00 90.75 194 ILE A N 1
ATOM 1520 C CA . ILE A 1 194 ? -1.965 -4.154 13.624 1.00 90.75 194 ILE A CA 1
ATOM 1521 C C . ILE A 1 194 ? -1.586 -3.837 12.174 1.00 90.75 194 ILE A C 1
ATOM 1523 O O . ILE A 1 194 ? -0.462 -4.110 11.755 1.00 90.75 194 ILE A O 1
ATOM 1527 N N . VAL A 1 195 ? -2.494 -3.225 11.408 1.00 92.94 195 VAL A N 1
ATOM 1528 C CA . VAL A 1 195 ? -2.238 -2.864 10.006 1.00 92.94 195 VAL A CA 1
ATOM 1529 C C . VAL A 1 195 ? -1.086 -1.858 9.889 1.00 92.94 195 VAL A C 1
ATOM 1531 O O . VAL A 1 195 ? -0.250 -1.986 8.992 1.00 92.94 195 VAL A O 1
ATOM 1534 N N . PHE A 1 196 ? -0.987 -0.892 10.806 1.00 91.75 196 PHE A N 1
ATOM 1535 C CA . PHE A 1 196 ? 0.133 0.057 10.836 1.00 91.75 196 PHE A CA 1
ATOM 1536 C C . PHE A 1 196 ? 1.441 -0.569 11.343 1.00 91.75 196 PHE A C 1
ATOM 1538 O O . PHE A 1 196 ? 2.512 -0.194 10.861 1.00 91.75 196 PHE A O 1
ATOM 1545 N N . LYS A 1 197 ? 1.386 -1.571 12.228 1.00 91.31 197 LYS A N 1
ATOM 1546 C CA . LYS A 1 197 ? 2.563 -2.385 12.574 1.00 91.31 197 LYS A CA 1
ATOM 1547 C C . LYS A 1 197 ? 3.064 -3.188 11.371 1.00 91.31 197 LYS A C 1
ATOM 1549 O O . LYS A 1 197 ? 4.251 -3.127 11.067 1.00 91.31 197 LYS A O 1
ATOM 1554 N N . TRP A 1 198 ? 2.176 -3.831 10.605 1.00 94.81 198 TRP A N 1
ATOM 1555 C CA . TRP A 1 198 ? 2.546 -4.488 9.342 1.00 94.81 198 TRP A CA 1
ATOM 1556 C C . TRP A 1 198 ? 3.172 -3.519 8.339 1.00 94.81 198 TRP A C 1
ATOM 1558 O O . TRP A 1 198 ? 4.192 -3.844 7.732 1.00 94.81 198 TRP A O 1
ATOM 1568 N N . LEU A 1 199 ? 2.605 -2.314 8.191 1.00 93.94 199 LEU A N 1
ATOM 1569 C CA . LEU A 1 199 ? 3.200 -1.263 7.362 1.00 93.94 199 LEU A CA 1
ATOM 1570 C C . LEU A 1 199 ? 4.640 -0.967 7.801 1.00 93.94 199 LEU A C 1
ATOM 1572 O O . LEU A 1 199 ? 5.526 -0.859 6.952 1.00 93.94 199 LEU A O 1
ATOM 1576 N N . LYS A 1 200 ? 4.876 -0.860 9.113 1.00 91.56 200 LYS A N 1
ATOM 1577 C CA . LYS A 1 200 ? 6.194 -0.554 9.669 1.00 91.56 200 LYS A CA 1
ATOM 1578 C C . LYS A 1 200 ? 7.195 -1.695 9.478 1.00 91.56 200 LYS A C 1
ATOM 1580 O O . LYS A 1 200 ? 8.322 -1.421 9.069 1.00 91.56 200 LYS A O 1
ATOM 1585 N N . PHE A 1 201 ? 6.792 -2.948 9.691 1.00 92.69 201 PHE A N 1
ATOM 1586 C CA . PHE A 1 201 ? 7.643 -4.115 9.427 1.00 92.69 201 PHE A CA 1
ATOM 1587 C C . PHE A 1 201 ? 8.055 -4.190 7.956 1.00 92.69 201 PHE A C 1
ATOM 1589 O O . PHE A 1 201 ? 9.240 -4.291 7.651 1.00 92.69 201 PHE A O 1
ATOM 1596 N N . LEU A 1 202 ? 7.101 -4.025 7.035 1.00 93.00 202 LEU A N 1
ATOM 1597 C CA . LEU A 1 202 ? 7.379 -4.030 5.596 1.00 93.00 202 LEU A CA 1
ATOM 1598 C C . LEU A 1 202 ? 8.265 -2.852 5.173 1.00 93.00 202 LEU A C 1
ATOM 1600 O O . LEU A 1 202 ? 9.143 -3.020 4.329 1.00 93.00 202 LEU A O 1
ATOM 1604 N N . GLN A 1 203 ? 8.073 -1.668 5.764 1.00 91.44 203 GLN A N 1
ATOM 1605 C CA . GLN A 1 203 ? 8.946 -0.519 5.522 1.00 91.44 203 GLN A CA 1
ATOM 1606 C C . GLN A 1 203 ? 10.383 -0.805 5.975 1.00 91.44 203 GLN A C 1
ATOM 1608 O O . GLN A 1 203 ? 11.318 -0.518 5.231 1.00 91.44 203 GLN A O 1
ATOM 1613 N N . ASN A 1 204 ? 10.559 -1.355 7.179 1.00 90.88 204 ASN A N 1
ATOM 1614 C CA . ASN A 1 204 ? 11.875 -1.662 7.735 1.00 90.88 204 ASN A CA 1
ATOM 1615 C C . ASN A 1 204 ? 12.585 -2.746 6.907 1.00 90.88 204 ASN A C 1
ATOM 1617 O O . ASN A 1 204 ? 13.745 -2.565 6.546 1.00 90.88 204 ASN A O 1
ATOM 1621 N N . TYR A 1 205 ? 11.868 -3.807 6.521 1.00 91.31 205 TYR A N 1
ATOM 1622 C CA . TYR A 1 205 ? 12.392 -4.868 5.658 1.00 91.31 205 TYR A CA 1
ATOM 1623 C C . TYR A 1 205 ? 12.887 -4.321 4.312 1.00 91.31 205 TYR A C 1
ATOM 1625 O O . TYR A 1 205 ? 13.998 -4.610 3.882 1.00 91.31 205 TYR A O 1
ATOM 1633 N N . LEU A 1 206 ? 12.095 -3.466 3.656 1.00 89.44 206 LEU A N 1
ATOM 1634 C CA . LEU A 1 206 ? 12.464 -2.877 2.366 1.00 89.44 206 LEU A CA 1
ATOM 1635 C C . LEU A 1 206 ? 13.572 -1.820 2.462 1.00 89.44 206 LEU A C 1
ATOM 1637 O O . LEU A 1 206 ? 14.264 -1.578 1.472 1.00 89.44 206 LEU A O 1
ATOM 1641 N N . TYR A 1 207 ? 13.720 -1.171 3.617 1.00 89.56 207 TYR A N 1
ATOM 1642 C CA . TYR A 1 207 ? 14.829 -0.259 3.895 1.00 89.56 207 TYR A CA 1
ATOM 1643 C C . TYR A 1 207 ? 16.147 -1.022 4.106 1.00 89.56 207 TYR A C 1
ATOM 1645 O O . TYR A 1 207 ? 17.195 -0.538 3.678 1.00 89.56 207 TYR A O 1
ATOM 1653 N N . ALA A 1 208 ? 16.086 -2.220 4.706 1.00 88.12 208 ALA A N 1
ATOM 1654 C CA . ALA A 1 208 ? 17.217 -3.126 4.939 1.00 88.12 208 ALA A CA 1
ATOM 1655 C C . ALA A 1 208 ? 18.453 -2.412 5.527 1.00 88.12 208 ALA A C 1
ATOM 1657 O O . ALA A 1 208 ? 19.554 -2.506 4.985 1.00 88.12 208 ALA A O 1
ATOM 1658 N N . ASP A 1 209 ? 18.242 -1.617 6.581 1.00 82.19 209 ASP A N 1
ATOM 1659 C CA . ASP A 1 209 ? 19.267 -0.795 7.248 1.00 82.19 209 ASP A CA 1
ATOM 1660 C C . ASP A 1 209 ? 20.089 0.112 6.312 1.00 82.19 209 ASP A C 1
ATOM 1662 O O . ASP A 1 209 ? 21.244 0.437 6.577 1.00 82.19 209 ASP A O 1
ATOM 1666 N N . GLY A 1 210 ? 19.479 0.562 5.212 1.00 79.50 210 GLY A N 1
ATOM 1667 C CA . GLY A 1 210 ? 20.100 1.444 4.222 1.00 79.50 210 GLY A CA 1
ATOM 1668 C C . GLY A 1 210 ? 20.680 0.721 3.004 1.00 79.50 210 GLY A C 1
ATOM 1669 O O . GLY A 1 210 ? 21.057 1.385 2.043 1.00 79.50 210 GLY A O 1
ATOM 1670 N N . ASN A 1 211 ? 20.688 -0.616 2.995 1.00 80.62 211 ASN A N 1
ATOM 1671 C CA . ASN A 1 211 ? 21.105 -1.422 1.839 1.00 80.62 211 ASN A CA 1
ATOM 1672 C C . ASN A 1 211 ? 19.966 -1.670 0.829 1.00 80.62 211 ASN A C 1
ATOM 1674 O O . ASN A 1 211 ? 20.186 -2.254 -0.235 1.00 80.62 211 ASN A O 1
ATOM 1678 N N . GLY A 1 212 ? 18.738 -1.276 1.178 1.00 83.81 212 GLY A N 1
ATOM 1679 C CA . GLY A 1 212 ? 17.537 -1.449 0.369 1.00 83.81 212 GLY A CA 1
ATOM 1680 C C . GLY A 1 212 ? 17.099 -0.167 -0.341 1.00 83.81 212 GLY A C 1
ATOM 1681 O O . GLY A 1 212 ? 17.883 0.546 -0.962 1.00 83.81 212 GLY A O 1
ATOM 1682 N N . LEU A 1 213 ? 15.800 0.122 -0.281 1.00 87.50 213 LEU A N 1
ATOM 1683 C CA . LEU A 1 213 ? 15.225 1.349 -0.831 1.00 87.50 213 LEU A CA 1
ATOM 1684 C C . LEU A 1 213 ? 15.556 2.559 0.047 1.00 87.50 213 LEU A C 1
ATOM 1686 O O . LEU A 1 213 ? 15.371 2.524 1.263 1.00 87.50 213 LEU A O 1
ATOM 1690 N N . SER A 1 214 ? 15.900 3.684 -0.585 1.00 88.94 214 SER A N 1
ATOM 1691 C CA . SER A 1 214 ? 16.008 4.964 0.119 1.00 88.94 214 SER A CA 1
ATOM 1692 C C . SER A 1 214 ? 14.687 5.350 0.795 1.00 88.94 214 SER A C 1
ATOM 1694 O O . SER A 1 214 ?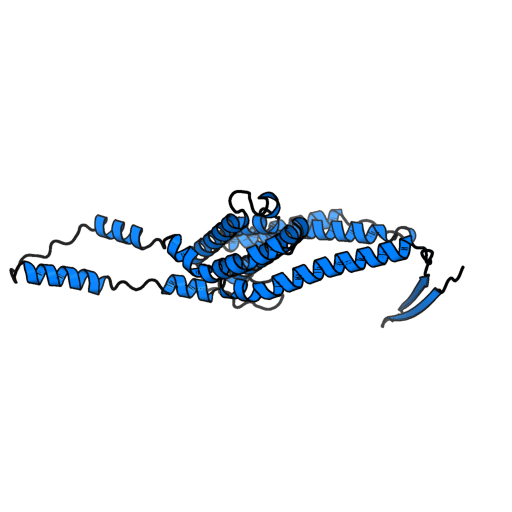 13.591 5.173 0.245 1.00 88.94 214 SER A O 1
ATOM 1696 N N . ASN A 1 215 ? 14.795 5.957 1.977 1.00 84.31 215 ASN A N 1
ATOM 1697 C CA . ASN A 1 215 ? 13.650 6.434 2.748 1.00 84.31 215 ASN A CA 1
ATOM 1698 C C . ASN A 1 215 ? 12.817 7.470 1.965 1.00 84.31 215 ASN A C 1
ATOM 1700 O O . ASN A 1 215 ? 11.600 7.530 2.119 1.00 84.31 215 ASN A O 1
ATOM 1704 N N . GLU A 1 216 ? 13.430 8.225 1.048 1.00 87.31 216 GLU A N 1
ATOM 1705 C CA . GLU A 1 216 ? 12.722 9.174 0.175 1.00 87.31 216 GLU A CA 1
ATOM 1706 C C . GLU A 1 216 ? 11.721 8.484 -0.768 1.00 87.31 216 GLU A C 1
ATOM 1708 O O . GLU A 1 216 ? 10.623 8.992 -1.019 1.00 87.31 216 GLU A O 1
ATOM 1713 N N . LEU A 1 217 ? 12.077 7.299 -1.273 1.00 88.31 217 LEU A N 1
ATOM 1714 C CA . LEU A 1 217 ? 11.230 6.500 -2.163 1.00 88.31 217 LEU A CA 1
ATOM 1715 C C . LEU A 1 217 ? 10.120 5.786 -1.383 1.00 88.31 217 LEU A C 1
ATOM 1717 O O . LEU A 1 217 ? 8.988 5.643 -1.875 1.00 88.31 217 LEU A O 1
ATOM 1721 N N . LEU A 1 218 ? 10.434 5.368 -0.153 1.00 89.44 218 LEU A N 1
ATOM 1722 C CA . LEU A 1 218 ? 9.484 4.754 0.769 1.00 89.44 218 LEU A CA 1
ATOM 1723 C C . LEU A 1 218 ? 8.435 5.770 1.242 1.00 89.44 218 LEU A C 1
ATOM 1725 O O . LEU A 1 218 ? 7.237 5.497 1.141 1.00 89.44 218 LEU A O 1
ATOM 1729 N N . GLN A 1 219 ? 8.853 6.980 1.626 1.00 87.69 219 GLN A N 1
ATOM 1730 C CA . GLN A 1 219 ? 7.989 8.096 2.040 1.00 87.69 219 GLN A CA 1
ATOM 1731 C C . GLN A 1 219 ? 7.342 8.832 0.861 1.00 87.69 219 GLN A C 1
ATOM 1733 O O . GLN A 1 219 ? 7.189 10.060 0.843 1.00 87.69 219 GLN A O 1
ATOM 1738 N N . ASN A 1 220 ? 6.921 8.078 -0.148 1.00 87.88 220 ASN A N 1
ATOM 1739 C CA . ASN A 1 220 ? 6.161 8.625 -1.254 1.00 87.88 220 ASN A CA 1
ATOM 1740 C C . ASN A 1 220 ? 4.816 9.207 -0.774 1.00 87.88 220 ASN A C 1
ATOM 1742 O O . ASN A 1 220 ? 4.359 8.990 0.349 1.00 87.88 220 ASN A O 1
ATOM 1746 N N . LYS A 1 221 ? 4.152 9.948 -1.665 1.00 86.94 221 LYS A N 1
ATOM 1747 C CA . LYS A 1 221 ? 2.872 10.600 -1.370 1.00 86.94 221 LYS A CA 1
ATOM 1748 C C . LYS A 1 221 ? 1.844 9.642 -0.753 1.00 86.94 221 LYS A C 1
ATOM 1750 O O . LYS A 1 221 ? 1.242 9.981 0.250 1.00 86.94 221 LYS A O 1
ATOM 1755 N N . LYS A 1 222 ? 1.712 8.436 -1.310 1.00 86.75 222 LYS A N 1
ATOM 1756 C CA . LYS A 1 222 ? 0.734 7.438 -0.865 1.00 86.75 222 LYS A CA 1
ATOM 1757 C C . LYS A 1 222 ? 1.009 6.946 0.558 1.00 86.75 222 LYS A C 1
ATOM 1759 O O . LYS A 1 222 ? 0.070 6.748 1.314 1.00 86.75 222 LYS A O 1
ATOM 1764 N N . HIS A 1 223 ? 2.279 6.791 0.934 1.00 89.44 223 HIS A N 1
ATOM 1765 C CA . HIS A 1 223 ? 2.657 6.491 2.315 1.00 89.44 223 HIS A CA 1
ATOM 1766 C C . HIS A 1 223 ? 2.249 7.625 3.263 1.00 89.44 223 HIS A C 1
ATOM 1768 O O . HIS A 1 223 ? 1.646 7.370 4.296 1.00 89.44 223 HIS A O 1
ATOM 1774 N N . ARG A 1 224 ? 2.522 8.887 2.901 1.00 87.62 224 ARG A N 1
ATOM 1775 C CA . ARG A 1 224 ? 2.113 10.041 3.722 1.00 87.62 224 ARG A CA 1
ATOM 1776 C C . ARG A 1 224 ? 0.597 10.143 3.866 1.00 87.62 224 ARG A C 1
ATOM 1778 O O . ARG A 1 224 ? 0.123 10.362 4.970 1.00 87.62 224 ARG A O 1
ATOM 1785 N N . ASP A 1 225 ? -0.131 9.933 2.773 1.00 86.56 225 ASP A N 1
ATOM 1786 C CA . ASP A 1 225 ? -1.595 9.903 2.766 1.00 86.56 225 ASP A CA 1
ATOM 1787 C C . ASP A 1 225 ? -2.126 8.753 3.653 1.00 86.56 225 ASP A C 1
ATOM 1789 O O . ASP A 1 225 ? -3.109 8.917 4.358 1.00 86.56 225 ASP A O 1
ATOM 1793 N N . LEU A 1 226 ? -1.456 7.594 3.693 1.00 88.31 226 LEU A N 1
ATOM 1794 C CA . LEU A 1 226 ? -1.806 6.504 4.615 1.00 88.31 226 LEU A CA 1
ATOM 1795 C C . LEU A 1 226 ? -1.545 6.857 6.082 1.00 88.31 226 LEU A C 1
ATOM 1797 O O . LEU A 1 226 ? -2.347 6.507 6.942 1.00 88.31 226 LEU A O 1
ATOM 1801 N N . MET A 1 227 ? -0.460 7.574 6.374 1.00 87.06 227 MET A N 1
ATOM 1802 C CA . MET A 1 227 ? -0.125 7.993 7.738 1.00 87.06 227 MET A CA 1
ATOM 1803 C C . MET A 1 227 ? -1.111 9.012 8.325 1.00 87.06 227 MET A C 1
ATOM 1805 O O . MET A 1 227 ? -1.146 9.168 9.542 1.00 87.06 227 MET A O 1
ATOM 1809 N N . THR A 1 228 ? -1.924 9.689 7.506 1.00 86.31 228 THR A N 1
ATOM 1810 C CA . THR A 1 228 ? -2.998 10.570 7.999 1.00 86.31 228 THR A CA 1
ATOM 1811 C C . THR A 1 228 ? -4.296 9.819 8.298 1.00 86.31 228 THR A C 1
ATOM 1813 O O . THR A 1 228 ? -5.148 10.348 9.004 1.00 86.31 228 THR A O 1
ATOM 1816 N N . VAL A 1 229 ? -4.457 8.579 7.819 1.00 86.38 229 VAL A N 1
ATOM 1817 C CA . VAL A 1 229 ? -5.684 7.786 8.015 1.00 86.38 229 VAL A CA 1
ATOM 1818 C C . VAL A 1 229 ? -6.042 7.573 9.491 1.00 86.38 229 VAL A C 1
ATOM 1820 O O . VAL A 1 229 ? -7.217 7.767 9.800 1.00 86.38 229 VAL A O 1
ATOM 1823 N N . PRO A 1 230 ? -5.111 7.231 10.411 1.00 83.19 230 PRO A N 1
ATOM 1824 C CA . PRO A 1 230 ? -5.439 7.044 11.827 1.00 83.19 230 PRO A CA 1
ATOM 1825 C C . PRO A 1 230 ? -6.084 8.280 12.449 1.00 83.19 230 PRO A C 1
ATOM 1827 O O . PRO A 1 230 ? -7.081 8.157 13.149 1.00 83.19 230 PRO A O 1
ATOM 1830 N N . LEU A 1 231 ? -5.585 9.475 12.103 1.00 83.69 231 LEU A N 1
ATOM 1831 C CA . LEU A 1 231 ? -6.129 10.739 12.599 1.00 83.69 231 LEU A CA 1
ATOM 1832 C C . LEU A 1 231 ? -7.620 10.868 12.268 1.00 83.69 231 LEU A C 1
ATOM 1834 O O . LEU A 1 231 ? -8.414 11.185 13.143 1.00 83.69 231 LEU A O 1
ATOM 1838 N N . TYR A 1 232 ? -8.005 10.594 11.020 1.00 83.12 232 TYR A N 1
ATOM 1839 C CA . TYR A 1 232 ? -9.403 10.671 10.589 1.00 83.12 232 TYR A CA 1
ATOM 1840 C C . TYR A 1 232 ? -10.250 9.480 11.059 1.00 83.12 232 TYR A C 1
ATOM 1842 O O . TYR A 1 232 ? -11.474 9.587 11.128 1.00 83.12 232 TYR A O 1
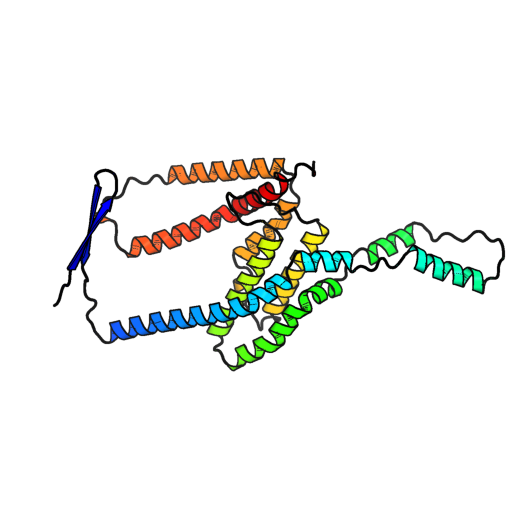ATOM 1850 N N . TYR A 1 233 ? -9.626 8.344 11.380 1.00 82.88 233 TYR A N 1
ATOM 1851 C CA . TYR A 1 233 ? -10.319 7.175 11.926 1.00 82.88 233 TYR A CA 1
ATOM 1852 C C . TYR A 1 233 ? -10.840 7.425 13.346 1.00 82.88 233 TYR A C 1
ATOM 1854 O O . TYR A 1 233 ? -11.893 6.895 13.693 1.00 82.88 233 TYR A O 1
ATOM 1862 N N . ASP A 1 234 ? -10.168 8.274 14.125 1.00 79.81 234 ASP A N 1
ATOM 1863 C CA . ASP A 1 234 ? -10.570 8.606 15.498 1.00 79.81 234 ASP A CA 1
ATOM 1864 C C . ASP A 1 234 ? -11.629 9.728 15.571 1.00 79.81 234 ASP A C 1
ATOM 1866 O O . ASP A 1 234 ? -12.269 9.923 16.605 1.00 79.81 234 ASP A O 1
ATOM 1870 N N . TRP A 1 235 ? -11.846 10.476 14.484 1.00 85.31 235 TRP A N 1
ATOM 1871 C CA . TRP A 1 235 ? -12.807 11.588 14.453 1.00 85.31 235 TRP A CA 1
ATOM 1872 C C . TRP A 1 235 ? -14.256 11.103 14.483 1.00 85.31 235 TRP A C 1
ATOM 1874 O O . TRP A 1 235 ? -14.571 10.018 13.983 1.00 85.31 235 TRP A O 1
ATOM 1884 N N . LYS A 1 236 ? -15.171 11.932 15.001 1.00 86.00 236 LYS A N 1
ATOM 1885 C CA . LYS A 1 236 ? -16.613 11.664 14.921 1.00 86.00 236 LYS A CA 1
ATOM 1886 C C . LYS A 1 236 ? -17.129 11.896 13.503 1.00 86.00 236 LYS A C 1
ATOM 1888 O O . LYS A 1 236 ? -16.535 12.621 12.709 1.00 86.00 236 LYS A O 1
ATOM 1893 N N . THR A 1 237 ? -18.254 11.263 13.177 1.00 86.12 237 THR A N 1
ATOM 1894 C CA . THR A 1 237 ? -18.870 11.383 11.846 1.00 86.12 237 THR A CA 1
ATOM 1895 C C . THR A 1 237 ? -19.234 12.834 11.519 1.00 86.12 237 THR A C 1
ATOM 1897 O O . THR A 1 237 ? -19.021 13.255 10.387 1.00 86.12 237 THR A O 1
ATOM 1900 N N . ASP A 1 238 ? -19.687 13.612 12.504 1.00 84.81 238 ASP A N 1
ATOM 1901 C CA . ASP A 1 238 ? -20.043 15.026 12.322 1.00 84.81 238 ASP A CA 1
ATOM 1902 C C . ASP A 1 238 ? -18.827 15.889 11.961 1.00 84.81 238 ASP A C 1
ATOM 1904 O O 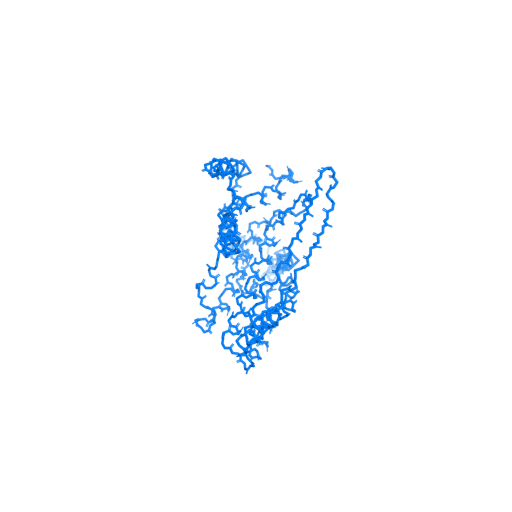. ASP A 1 238 ? -18.869 16.626 10.975 1.00 84.81 238 ASP A O 1
ATOM 1908 N N . ASP A 1 239 ? -17.711 15.711 12.674 1.00 88.12 239 ASP A N 1
ATOM 1909 C CA . ASP A 1 239 ? -16.455 16.428 12.413 1.00 88.12 239 ASP A CA 1
ATOM 1910 C C . ASP A 1 239 ? -15.907 16.103 11.011 1.00 88.12 239 ASP A C 1
ATOM 1912 O O . ASP A 1 239 ? -15.426 16.975 10.282 1.00 88.12 239 ASP A O 1
ATOM 1916 N N . LEU A 1 240 ? -16.018 14.835 10.594 1.00 86.88 240 LEU A N 1
ATOM 1917 C CA . LEU A 1 240 ? -15.636 14.395 9.250 1.00 86.88 240 LEU A CA 1
ATOM 1918 C C . LEU A 1 240 ? -16.531 15.013 8.168 1.00 86.88 240 LEU A C 1
ATOM 1920 O O . LEU A 1 240 ? -16.025 15.413 7.118 1.00 86.88 240 LEU A O 1
ATOM 1924 N N . MET A 1 241 ? -17.843 15.103 8.403 1.00 85.75 241 MET A N 1
ATOM 1925 C CA . MET A 1 241 ? -18.776 15.740 7.470 1.00 85.75 241 MET A CA 1
ATOM 1926 C C . MET A 1 241 ? -18.487 17.234 7.335 1.00 85.75 241 MET A C 1
ATOM 1928 O O . MET A 1 241 ? -18.388 17.725 6.208 1.00 85.75 241 MET A O 1
ATOM 1932 N N . GLU A 1 242 ? -18.288 17.944 8.450 1.00 88.44 242 GLU A N 1
ATOM 1933 C CA . GLU A 1 242 ? -17.949 19.368 8.429 1.00 88.44 242 GLU A CA 1
ATOM 1934 C C . GLU A 1 242 ? -16.667 19.606 7.627 1.00 88.44 242 GLU A C 1
ATOM 1936 O O . GLU A 1 242 ? -16.632 20.458 6.731 1.00 88.44 242 GLU A O 1
ATOM 1941 N N . GLN A 1 243 ? -15.629 18.809 7.891 1.00 84.94 243 GLN A N 1
ATOM 1942 C CA . GLN A 1 243 ? -14.356 18.967 7.206 1.00 84.94 243 GLN A CA 1
ATOM 1943 C C . GLN A 1 243 ? -14.441 18.605 5.720 1.00 84.94 243 GLN A C 1
ATOM 1945 O O . GLN A 1 243 ? -13.870 19.310 4.885 1.00 84.94 243 GLN A O 1
ATOM 1950 N N . CYS A 1 244 ? -15.218 17.580 5.361 1.00 85.38 244 CYS A N 1
ATOM 1951 C CA . CYS A 1 244 ? -15.488 17.232 3.968 1.00 85.38 244 CYS A CA 1
ATOM 1952 C C . CYS A 1 244 ? -16.177 18.385 3.219 1.00 85.38 244 CYS A C 1
ATOM 1954 O O . CYS A 1 244 ? -15.761 18.748 2.116 1.00 85.38 244 CYS A O 1
ATOM 1956 N N . VAL A 1 245 ? -17.206 18.996 3.819 1.00 86.12 245 VAL A N 1
ATOM 1957 C CA . VAL A 1 245 ? -17.914 20.141 3.224 1.00 86.12 245 VAL A CA 1
ATOM 1958 C C . VAL A 1 245 ? -16.985 21.348 3.099 1.00 86.12 245 VAL A C 1
ATOM 1960 O O . VAL A 1 245 ? -16.962 22.000 2.052 1.00 86.12 245 VAL A O 1
ATOM 1963 N N . ARG A 1 246 ? -16.176 21.626 4.126 1.00 86.94 246 ARG A N 1
ATOM 1964 C CA . ARG A 1 246 ? -15.210 22.732 4.128 1.00 86.94 246 ARG A CA 1
ATOM 1965 C C . ARG A 1 246 ? -14.180 22.583 3.007 1.00 86.94 246 ARG A C 1
ATOM 1967 O O . ARG A 1 246 ? -13.965 23.533 2.251 1.00 86.94 246 ARG A O 1
ATOM 1974 N N . GLU A 1 247 ? -13.584 21.402 2.854 1.00 82.62 247 GLU A N 1
ATOM 1975 C CA . GLU A 1 247 ? -12.621 21.119 1.781 1.00 82.62 247 GLU A CA 1
ATOM 1976 C C . GLU A 1 247 ? -13.277 21.172 0.392 1.00 82.62 247 GLU A C 1
ATOM 1978 O O . GLU A 1 247 ? -12.715 21.762 -0.535 1.00 82.62 247 GLU A O 1
ATOM 1983 N N . MET A 1 248 ? -14.499 20.650 0.239 1.00 82.94 248 MET A N 1
ATOM 1984 C CA . MET A 1 248 ? -15.250 20.737 -1.018 1.00 82.94 248 MET A CA 1
ATOM 1985 C C . MET A 1 248 ? -15.533 22.193 -1.412 1.00 82.94 248 MET A C 1
ATOM 1987 O O . MET A 1 248 ? -15.322 22.576 -2.564 1.00 82.94 248 MET A O 1
ATOM 1991 N N . GLN A 1 249 ? -15.949 23.038 -0.466 1.00 84.94 249 GLN A N 1
ATOM 1992 C CA . GLN A 1 249 ? -16.187 24.462 -0.716 1.00 84.94 249 GLN A CA 1
ATOM 1993 C C . GLN A 1 249 ? -14.899 25.210 -1.085 1.00 84.94 249 GLN A C 1
ATOM 1995 O O . GLN A 1 249 ? -14.914 26.045 -1.991 1.00 84.94 249 GLN A O 1
ATOM 2000 N N . GLN A 1 250 ? -13.773 24.907 -0.434 1.00 84.25 250 GLN A N 1
ATOM 2001 C CA . GLN A 1 250 ? -12.471 25.483 -0.792 1.00 84.25 250 GLN A CA 1
ATOM 2002 C C . GLN A 1 250 ? -12.013 25.044 -2.190 1.00 84.25 250 GLN A C 1
ATOM 2004 O O . GLN A 1 250 ? -11.527 25.863 -2.979 1.00 84.25 250 GLN A O 1
ATOM 2009 N N . ASN A 1 251 ? -12.230 23.777 -2.539 1.00 80.50 251 ASN A N 1
ATOM 2010 C CA . ASN A 1 251 ? -11.947 23.248 -3.870 1.00 80.50 251 ASN A CA 1
ATOM 2011 C C . ASN A 1 251 ? -12.819 23.907 -4.946 1.00 80.50 251 ASN A C 1
ATOM 2013 O O . ASN A 1 251 ? -12.312 24.283 -6.001 1.00 80.50 251 ASN A O 1
ATOM 2017 N N . LEU A 1 252 ? -14.105 24.135 -4.672 1.00 77.31 252 LEU A N 1
ATOM 2018 C CA . LEU A 1 252 ? -14.998 24.858 -5.581 1.00 77.31 252 LEU A CA 1
ATOM 2019 C C . LEU A 1 252 ? -14.575 26.324 -5.751 1.00 77.31 252 LEU A C 1
ATOM 2021 O O . LEU A 1 252 ? -14.492 26.807 -6.880 1.00 77.31 252 LEU A O 1
ATOM 2025 N N . ARG A 1 253 ? -14.231 27.021 -4.659 1.00 80.19 253 ARG A N 1
ATOM 2026 C CA . ARG A 1 253 ? -13.754 28.417 -4.700 1.00 80.19 253 ARG A CA 1
ATOM 2027 C C . ARG A 1 253 ? -12.448 28.560 -5.485 1.00 80.19 253 ARG A C 1
ATOM 2029 O O . ARG A 1 253 ? -12.310 29.464 -6.309 1.00 80.19 253 ARG A O 1
ATOM 2036 N N . SER A 1 254 ? -11.497 27.650 -5.284 1.00 74.25 254 SER A N 1
ATOM 2037 C CA . SER A 1 254 ? -10.232 27.648 -6.034 1.00 74.25 254 SER A CA 1
ATOM 2038 C C . SER A 1 254 ? -10.418 27.252 -7.507 1.00 74.25 254 SER A C 1
ATOM 2040 O O . SER A 1 254 ? -9.753 27.806 -8.388 1.00 74.25 254 SER A O 1
ATOM 2042 N N . ALA A 1 255 ? -11.365 26.359 -7.814 1.00 65.25 255 ALA A N 1
ATOM 2043 C CA . ALA A 1 255 ? -11.728 26.010 -9.185 1.00 65.25 255 ALA A CA 1
ATOM 2044 C C . ALA A 1 255 ? -12.389 27.184 -9.931 1.00 65.25 255 ALA A C 1
ATOM 2046 O O . ALA A 1 255 ? -12.022 27.450 -11.079 1.00 65.25 255 ALA A O 1
ATOM 2047 N N . GLN A 1 256 ? -13.279 27.936 -9.274 1.00 62.66 256 GLN A N 1
ATOM 2048 C CA . GLN A 1 256 ? -13.935 29.122 -9.843 1.00 62.66 256 GLN A CA 1
ATOM 2049 C C . GLN A 1 256 ? -12.931 30.214 -10.247 1.00 62.66 256 GLN A C 1
ATOM 2051 O O . GLN A 1 256 ? -13.057 30.791 -11.327 1.00 62.66 256 GLN A O 1
ATOM 2056 N N . GLY A 1 257 ? -11.856 30.414 -9.476 1.00 57.03 257 GLY A N 1
ATOM 2057 C CA . GLY A 1 257 ? -10.757 31.324 -9.838 1.00 57.03 257 GLY A CA 1
ATOM 2058 C C . GLY A 1 257 ? -9.945 30.902 -11.076 1.00 57.03 257 GLY A C 1
ATOM 2059 O O . GLY A 1 257 ? -9.108 31.664 -11.561 1.00 57.03 257 GLY A O 1
ATOM 2060 N N . THR A 1 258 ? -10.177 29.697 -11.618 1.00 55.59 258 THR A N 1
ATOM 2061 C CA . THR A 1 258 ? -9.446 29.154 -12.775 1.00 55.59 258 THR A CA 1
ATOM 2062 C C . THR A 1 258 ? -10.262 29.103 -14.070 1.00 55.59 258 THR A C 1
ATOM 2064 O O . THR A 1 258 ? -9.776 28.512 -15.040 1.00 55.59 258 THR A O 1
ATOM 2067 N N . MET A 1 259 ? -11.451 29.722 -14.127 1.00 51.69 259 MET A N 1
ATOM 2068 C CA . MET A 1 259 ? -12.254 29.885 -15.352 1.00 51.69 259 MET A CA 1
ATOM 2069 C C . MET A 1 259 ? -11.511 30.777 -16.364 1.00 51.69 259 MET A C 1
ATOM 2071 O O . MET A 1 259 ? -11.797 31.955 -16.559 1.00 51.69 259 MET A O 1
ATOM 2075 N N . ARG A 1 260 ? -10.471 30.222 -16.990 1.00 55.88 260 ARG A N 1
ATOM 2076 C CA . ARG A 1 260 ? -9.707 30.871 -18.050 1.00 55.88 260 ARG A CA 1
ATOM 2077 C C . ARG A 1 260 ? -10.554 30.863 -19.317 1.00 55.88 260 ARG A C 1
ATOM 2079 O O . ARG A 1 260 ? -10.970 29.796 -19.760 1.00 55.88 260 ARG A O 1
ATOM 2086 N N . ARG A 1 261 ? -10.741 32.059 -19.894 1.00 56.41 261 ARG A N 1
ATOM 2087 C CA . ARG A 1 261 ? -11.265 32.318 -21.248 1.00 56.41 261 ARG A CA 1
ATOM 2088 C C . ARG A 1 261 ? -10.916 31.171 -22.203 1.00 56.41 261 ARG A C 1
ATOM 2090 O O . ARG A 1 261 ? -9.743 30.793 -22.288 1.00 56.41 261 ARG A O 1
ATOM 2097 N N . ALA A 1 262 ? -11.924 30.657 -22.911 1.00 47.56 262 ALA A N 1
ATOM 2098 C CA . ALA A 1 262 ? -11.767 29.645 -23.949 1.00 47.56 262 ALA A CA 1
ATOM 2099 C C . ALA A 1 262 ? -10.621 30.052 -24.887 1.00 47.56 262 ALA A C 1
ATOM 2101 O O . ALA A 1 262 ? -10.665 31.105 -25.525 1.00 47.56 262 ALA A O 1
ATOM 2102 N N . LYS A 1 263 ? -9.543 29.266 -24.899 1.00 53.84 263 LYS A N 1
ATOM 2103 C CA . LYS A 1 263 ? -8.398 29.545 -25.765 1.00 53.84 263 LYS A CA 1
ATOM 2104 C C . LYS A 1 263 ? -8.770 29.182 -27.194 1.00 53.84 263 LYS A C 1
ATOM 2106 O O . LYS A 1 263 ? -9.282 28.091 -27.431 1.00 53.84 263 LYS A O 1
ATOM 2111 N N . SER A 1 264 ? -8.480 30.086 -28.128 1.00 54.28 264 SER A N 1
ATOM 2112 C CA . SER A 1 264 ? -8.628 29.814 -29.552 1.00 54.28 264 SER A CA 1
ATOM 2113 C C . SER A 1 264 ? -7.741 28.635 -29.970 1.00 54.28 264 SER A C 1
ATOM 2115 O O . SER A 1 264 ? -6.679 28.378 -29.390 1.00 54.28 264 SER A O 1
ATOM 2117 N N . VAL A 1 265 ? -8.203 27.919 -30.993 1.00 53.47 265 VAL A N 1
ATOM 2118 C CA . VAL A 1 265 ? -7.633 26.672 -31.533 1.00 53.47 265 VAL A CA 1
ATOM 2119 C C . VAL A 1 265 ? -6.137 26.795 -31.890 1.00 53.47 265 VAL A C 1
ATOM 2121 O O . VAL A 1 265 ? -5.411 25.808 -31.858 1.00 53.47 265 VAL A O 1
ATOM 2124 N N . TYR A 1 266 ? -5.629 28.014 -32.096 1.00 47.72 266 TYR A N 1
ATOM 2125 C CA . TYR A 1 266 ? -4.221 28.310 -32.395 1.00 47.72 266 TYR A CA 1
ATOM 2126 C C . TYR A 1 266 ? -3.232 27.983 -31.249 1.00 47.72 266 TYR A C 1
ATOM 2128 O O . TYR A 1 266 ? -2.031 27.880 -31.467 1.00 47.72 266 TYR A O 1
ATOM 2136 N N . SER A 1 267 ? -3.707 27.799 -30.009 1.00 51.72 267 SER A N 1
ATOM 2137 C CA . SER A 1 267 ? -2.857 27.544 -28.828 1.00 51.72 267 SER A CA 1
ATOM 2138 C C . SER A 1 267 ? -2.567 26.054 -28.550 1.00 51.72 267 SER A C 1
ATOM 2140 O O . SER A 1 267 ? -1.862 25.752 -27.577 1.00 51.72 267 SER A O 1
ATOM 2142 N N . GLN A 1 268 ? -3.124 25.111 -29.315 1.00 54.03 268 GLN A N 1
ATOM 2143 C CA . GLN A 1 268 ? -2.989 23.672 -29.051 1.00 54.03 268 GLN A CA 1
ATOM 2144 C C . GLN A 1 268 ? -1.741 23.067 -29.718 1.00 54.03 268 GLN A C 1
ATOM 2146 O O . GLN A 1 268 ? -1.835 22.318 -30.681 1.00 54.03 268 GLN A O 1
ATOM 2151 N N . ASN A 1 269 ? -0.560 23.326 -29.153 1.00 52.28 269 ASN A N 1
ATOM 2152 C CA . ASN A 1 269 ? 0.631 22.523 -29.460 1.00 52.28 269 ASN A CA 1
ATOM 2153 C C . ASN A 1 269 ? 0.659 21.251 -28.588 1.00 52.28 269 ASN A C 1
ATOM 2155 O O . ASN A 1 269 ? 0.325 21.302 -27.401 1.00 52.28 269 ASN A O 1
ATOM 2159 N N . SER A 1 270 ? 1.114 20.120 -29.143 1.00 56.16 270 SER A N 1
ATOM 2160 C CA . SER A 1 270 ? 1.125 18.774 -28.519 1.00 56.16 270 SER A CA 1
ATOM 2161 C C . SER A 1 270 ? 1.890 18.674 -27.181 1.00 56.16 270 SER A C 1
ATOM 2163 O O . SER A 1 270 ? 1.604 17.815 -26.344 1.00 56.16 270 SER A O 1
ATOM 2165 N N . LEU A 1 271 ? 2.815 19.604 -26.920 1.00 52.12 271 LEU A N 1
ATOM 2166 C CA . LEU A 1 271 ? 3.523 19.763 -25.638 1.00 52.12 271 LEU A CA 1
ATOM 2167 C C . LEU A 1 271 ? 2.630 20.319 -24.513 1.00 52.12 271 LEU A C 1
ATOM 2169 O O . LEU A 1 271 ? 2.895 20.087 -23.328 1.00 52.12 271 LEU A O 1
ATOM 2173 N N . GLY A 1 272 ? 1.566 21.042 -24.870 1.00 56.66 272 GLY A N 1
ATOM 2174 C CA . GLY A 1 272 ? 0.582 21.586 -23.939 1.00 56.66 272 GLY A CA 1
ATOM 2175 C C . GLY A 1 272 ? -0.209 20.485 -23.244 1.00 56.66 272 GLY A C 1
ATOM 2176 O O . GLY A 1 272 ? -0.381 20.542 -22.032 1.00 56.66 272 GLY A O 1
ATOM 2177 N N . THR A 1 273 ? -0.588 19.430 -23.966 1.00 57.91 273 THR A N 1
ATOM 2178 C CA . THR A 1 273 ? -1.371 18.296 -23.450 1.00 57.91 273 THR A CA 1
ATOM 2179 C C . THR A 1 273 ? -0.590 17.477 -22.421 1.00 57.91 273 THR A C 1
ATOM 2181 O O . THR A 1 273 ? -1.146 17.065 -21.405 1.00 57.91 273 THR A O 1
ATOM 2184 N N . ILE A 1 274 ? 0.725 17.300 -22.614 1.00 57.84 274 ILE A N 1
ATOM 2185 C CA . ILE A 1 274 ? 1.604 16.621 -21.644 1.00 57.84 274 ILE A CA 1
ATOM 2186 C C . ILE A 1 274 ? 1.777 17.472 -20.377 1.00 57.84 274 ILE A C 1
ATOM 2188 O O . ILE A 1 274 ? 1.705 16.943 -19.264 1.00 57.84 274 ILE A O 1
ATOM 2192 N N . LYS A 1 275 ? 1.977 18.790 -20.518 1.00 62.56 275 LYS A N 1
ATOM 2193 C CA . LYS A 1 275 ? 2.067 19.714 -19.373 1.00 62.56 275 LYS A CA 1
ATOM 2194 C C . LYS A 1 275 ? 0.738 19.819 -18.621 1.00 62.56 275 LYS A C 1
ATOM 2196 O O . LYS A 1 275 ? 0.755 19.813 -17.392 1.00 62.56 275 LYS A O 1
ATOM 2201 N N . GLN A 1 276 ? -0.389 19.845 -19.333 1.00 65.25 276 GLN A N 1
ATOM 2202 C CA . GLN A 1 276 ? -1.732 19.831 -18.756 1.00 65.25 276 GLN A CA 1
ATOM 2203 C C . GLN A 1 276 ? -1.957 18.528 -17.983 1.00 65.25 276 GLN A C 1
ATOM 2205 O O . GLN A 1 276 ? -2.215 18.584 -16.791 1.00 65.25 276 GLN A O 1
ATOM 2210 N N . ARG A 1 277 ? -1.672 17.361 -18.580 1.00 62.16 277 ARG A N 1
ATOM 2211 C CA . ARG A 1 277 ? -1.799 16.053 -17.913 1.00 62.16 277 ARG A CA 1
ATOM 2212 C C . ARG A 1 277 ? -0.900 15.920 -16.679 1.00 62.16 277 ARG A C 1
ATOM 2214 O O . ARG A 1 277 ? -1.319 15.354 -15.674 1.00 62.16 277 ARG A O 1
ATOM 2221 N N . LYS A 1 278 ? 0.329 16.456 -16.713 1.00 62.88 278 LYS A N 1
ATOM 2222 C CA . LYS A 1 278 ? 1.205 16.532 -15.526 1.00 62.88 278 LYS A CA 1
ATOM 2223 C C . LYS A 1 278 ? 0.629 17.463 -14.454 1.00 62.88 278 LYS A C 1
ATOM 2225 O O . LYS A 1 278 ? 0.722 17.145 -13.271 1.00 62.88 278 LYS A O 1
ATOM 2230 N N . LYS A 1 279 ? 0.027 18.586 -14.853 1.00 63.78 279 LYS A N 1
ATOM 2231 C CA . LYS A 1 279 ? -0.631 19.537 -13.947 1.00 63.78 279 LYS A CA 1
ATOM 2232 C C . LYS A 1 279 ? -1.905 18.949 -13.334 1.00 63.78 279 LYS A C 1
ATOM 2234 O O . LYS A 1 279 ? -2.095 19.095 -12.134 1.00 63.78 279 LYS A O 1
ATOM 2239 N N . ASP A 1 280 ? -2.702 18.222 -14.106 1.00 59.66 280 ASP A N 1
ATOM 2240 C CA . ASP A 1 280 ? -3.923 17.550 -13.654 1.00 59.66 280 ASP A CA 1
ATOM 2241 C C . ASP A 1 280 ? -3.591 16.394 -12.704 1.00 59.66 280 ASP A C 1
ATOM 2243 O O . ASP A 1 280 ? -4.181 16.286 -11.632 1.00 59.66 280 ASP A O 1
ATOM 2247 N N . LYS A 1 281 ? -2.541 15.615 -13.003 1.00 59.66 281 LYS A N 1
ATOM 2248 C CA . LYS A 1 281 ? -1.999 14.606 -12.078 1.00 59.66 281 LYS A CA 1
ATOM 2249 C C . LYS A 1 281 ? -1.464 15.227 -10.779 1.00 59.66 281 LYS A C 1
ATOM 2251 O O . LYS A 1 281 ? -1.559 14.612 -9.722 1.00 59.66 281 LYS A O 1
ATOM 2256 N N . LYS A 1 282 ? -0.918 16.450 -10.837 1.00 56.44 282 LYS A N 1
ATOM 2257 C CA . LYS A 1 282 ? -0.476 17.206 -9.651 1.00 56.44 282 LYS A CA 1
ATOM 2258 C C . LYS A 1 282 ? -1.664 17.757 -8.844 1.00 56.44 282 LYS A C 1
ATOM 2260 O O . LYS A 1 282 ? -1.591 17.748 -7.621 1.00 56.44 282 LYS A O 1
ATOM 2265 N N . LYS A 1 283 ? -2.754 18.171 -9.505 1.00 56.84 283 LYS A N 1
ATOM 2266 C CA . LYS A 1 283 ? -4.006 18.625 -8.869 1.00 56.84 283 LYS A CA 1
ATOM 2267 C C . LYS A 1 283 ? -4.771 17.494 -8.182 1.00 56.84 283 LYS A C 1
ATOM 2269 O O . LYS A 1 283 ? -5.149 17.664 -7.034 1.00 56.84 283 LYS A O 1
ATOM 2274 N N . GLN A 1 284 ? -4.909 16.328 -8.821 1.00 51.47 284 GLN A N 1
ATOM 2275 C CA . GLN A 1 284 ? -5.460 15.128 -8.165 1.00 51.47 284 GLN A CA 1
ATOM 2276 C C . GLN A 1 284 ? -4.673 14.755 -6.902 1.00 51.47 284 GLN A C 1
ATOM 2278 O O . GLN A 1 284 ? -5.229 14.219 -5.956 1.00 51.47 284 GLN A O 1
ATOM 2283 N N . GLY A 1 285 ? -3.381 15.091 -6.849 1.00 51.38 285 GLY A N 1
ATOM 2284 C CA . GLY A 1 285 ? -2.584 14.910 -5.647 1.00 51.38 285 GLY A CA 1
ATOM 2285 C C . GLY A 1 285 ? -2.996 15.786 -4.454 1.00 51.38 285 GLY A C 1
ATOM 2286 O O . GLY A 1 285 ? -2.774 15.365 -3.325 1.00 51.38 285 GLY A O 1
ATOM 2287 N N . GLN A 1 286 ? -3.575 16.972 -4.663 1.00 54.53 286 GLN A N 1
ATOM 2288 C CA . GLN A 1 286 ? -3.922 17.881 -3.561 1.00 54.53 286 GLN A CA 1
ATOM 2289 C C . GLN A 1 286 ? -5.218 17.502 -2.828 1.00 54.53 286 GLN A C 1
ATOM 2291 O O . GLN A 1 286 ? -5.358 17.864 -1.667 1.00 54.53 286 GLN A O 1
ATOM 2296 N N . ASN A 1 287 ? -6.102 16.707 -3.438 1.00 61.88 287 ASN A N 1
ATOM 2297 C CA . ASN A 1 287 ? -7.395 16.326 -2.847 1.00 61.88 287 ASN A CA 1
ATOM 2298 C C . ASN A 1 287 ? -7.362 15.018 -2.039 1.00 61.88 287 ASN A C 1
ATOM 2300 O O . ASN A 1 287 ? -8.408 14.493 -1.673 1.00 61.88 287 ASN A O 1
ATOM 2304 N N . SER A 1 288 ? -6.172 14.490 -1.739 1.00 69.75 288 SER A N 1
ATOM 2305 C CA . SER A 1 288 ? -6.037 13.172 -1.106 1.00 69.75 288 SER A CA 1
ATOM 2306 C C . SER A 1 288 ? -6.722 13.059 0.255 1.00 69.75 288 SER A C 1
ATOM 2308 O O . SER A 1 288 ? -7.243 11.997 0.576 1.00 69.75 288 SER A O 1
ATOM 2310 N N . ASN A 1 289 ? -6.721 14.133 1.048 1.00 78.31 289 ASN A N 1
ATOM 2311 C CA . ASN A 1 289 ? -7.328 14.125 2.381 1.00 78.31 289 ASN A CA 1
ATOM 2312 C C . ASN A 1 289 ? -8.857 14.068 2.288 1.00 78.31 289 ASN A C 1
ATOM 2314 O O . ASN A 1 289 ? -9.469 13.212 2.921 1.00 78.31 289 ASN A O 1
ATOM 2318 N N . SER A 1 290 ? -9.453 14.889 1.418 1.00 81.00 290 SER A N 1
ATOM 2319 C CA . SER A 1 290 ? -10.884 14.846 1.096 1.00 81.00 290 SER A CA 1
ATOM 2320 C C . SER A 1 290 ? -11.315 13.449 0.648 1.00 81.00 290 SER A C 1
ATOM 2322 O O . SER A 1 290 ? -12.303 12.908 1.145 1.00 81.00 290 SER A O 1
ATOM 2324 N N . ASP A 1 291 ? -10.522 12.819 -0.222 1.00 84.44 291 ASP A N 1
ATOM 2325 C CA . ASP A 1 291 ? -10.768 11.458 -0.699 1.00 84.44 291 ASP A CA 1
ATOM 2326 C C . ASP A 1 291 ? -10.749 10.431 0.447 1.00 84.44 291 ASP A C 1
ATOM 2328 O O . ASP A 1 291 ? -11.602 9.542 0.495 1.00 84.44 291 ASP A O 1
ATOM 2332 N N . ILE A 1 292 ? -9.814 10.549 1.397 1.00 85.94 292 ILE A N 1
ATOM 2333 C CA . ILE A 1 292 ? -9.749 9.686 2.588 1.00 85.94 292 ILE A CA 1
ATOM 2334 C C . ILE A 1 292 ? -10.989 9.883 3.467 1.00 85.94 292 ILE A C 1
ATOM 2336 O O . ILE A 1 292 ? -11.637 8.898 3.826 1.00 85.94 292 ILE A O 1
ATOM 2340 N N . ILE A 1 293 ? -11.355 11.133 3.765 1.00 86.38 293 ILE A N 1
ATOM 2341 C CA . ILE A 1 293 ? -12.520 11.471 4.597 1.00 86.38 293 ILE A CA 1
ATOM 2342 C C . ILE A 1 293 ? -13.802 10.900 3.976 1.00 86.38 293 ILE A C 1
ATOM 2344 O O . ILE A 1 293 ? -14.554 10.196 4.652 1.00 86.38 293 ILE A O 1
ATOM 2348 N N . MET A 1 294 ? -14.020 11.110 2.672 1.00 86.25 294 MET A N 1
ATOM 2349 C CA . MET A 1 294 ? -15.182 10.571 1.953 1.00 86.25 294 MET A CA 1
ATOM 2350 C C . MET A 1 294 ? -15.250 9.040 2.017 1.00 86.25 294 MET A C 1
ATOM 2352 O O . MET A 1 294 ? -16.325 8.461 2.187 1.00 86.25 294 MET A O 1
ATOM 2356 N N . ARG A 1 295 ? -14.105 8.358 1.916 1.00 87.00 295 ARG A N 1
ATOM 2357 C CA . ARG A 1 295 ? -14.039 6.892 2.012 1.00 87.00 295 ARG A CA 1
ATOM 2358 C C . ARG A 1 295 ? -14.360 6.384 3.414 1.00 87.00 295 ARG A C 1
ATOM 2360 O O . ARG A 1 295 ? -15.028 5.357 3.529 1.00 87.00 295 ARG A O 1
ATOM 2367 N N . ILE A 1 296 ? -13.925 7.091 4.459 1.00 85.94 296 ILE A N 1
ATOM 2368 C CA . ILE A 1 296 ? -14.273 6.767 5.851 1.00 85.94 296 ILE A CA 1
ATOM 2369 C C . ILE A 1 296 ? -15.775 6.960 6.076 1.00 85.94 296 ILE A C 1
ATOM 2371 O O . ILE A 1 296 ? -16.438 6.051 6.581 1.00 85.94 296 ILE A O 1
ATOM 2375 N N . LEU A 1 297 ? -16.334 8.091 5.631 1.00 86.38 297 LEU A N 1
ATOM 2376 C CA . LEU A 1 297 ? -17.769 8.373 5.721 1.00 86.38 297 LEU A CA 1
ATOM 2377 C C . LEU A 1 297 ? -18.607 7.297 5.018 1.00 86.38 297 LEU A C 1
ATOM 2379 O O . LEU A 1 297 ? -19.597 6.831 5.581 1.00 86.38 297 LEU A O 1
ATOM 2383 N N . ARG A 1 298 ? -18.175 6.816 3.843 1.00 84.62 298 ARG A N 1
ATOM 2384 C CA . ARG A 1 298 ? -18.864 5.739 3.112 1.00 84.62 298 ARG A CA 1
ATOM 2385 C C . ARG A 1 298 ? -18.913 4.412 3.877 1.00 84.62 298 ARG A C 1
ATOM 2387 O O . ARG A 1 298 ? -19.874 3.676 3.703 1.00 84.62 298 ARG A O 1
ATOM 2394 N N . MET A 1 299 ? -17.941 4.098 4.739 1.00 84.44 299 MET A N 1
ATOM 2395 C CA . MET A 1 299 ? -18.028 2.904 5.600 1.00 84.44 299 MET A CA 1
ATOM 2396 C C . MET A 1 299 ? -19.018 3.078 6.758 1.00 84.44 299 MET A C 1
ATOM 2398 O O . MET A 1 299 ? -19.664 2.114 7.168 1.00 84.44 299 MET A O 1
ATOM 2402 N N . ARG A 1 300 ? -19.107 4.294 7.313 1.00 81.31 300 ARG A N 1
ATOM 2403 C CA . ARG A 1 300 ? -19.895 4.590 8.521 1.00 81.31 300 ARG A CA 1
ATOM 2404 C C . ARG A 1 300 ? -21.369 4.839 8.221 1.00 81.31 300 ARG A C 1
ATOM 2406 O O . ARG A 1 300 ? -22.221 4.286 8.900 1.00 81.31 300 ARG A O 1
ATOM 2413 N N . LEU A 1 301 ? -21.680 5.604 7.175 1.00 70.94 301 LEU A N 1
ATOM 2414 C CA . LEU A 1 301 ? -23.061 5.970 6.834 1.00 70.94 301 LEU A CA 1
ATOM 2415 C C . LEU A 1 301 ? -23.887 4.792 6.295 1.00 70.94 301 LEU A C 1
ATOM 2417 O O . LEU A 1 301 ? -25.109 4.814 6.377 1.00 70.94 301 LEU A O 1
ATOM 2421 N N . VAL A 1 302 ? -23.233 3.741 5.791 1.00 62.12 302 VAL A N 1
ATOM 2422 C CA . VAL A 1 302 ? -23.907 2.499 5.376 1.00 62.12 302 VAL A CA 1
ATOM 2423 C C . VAL A 1 302 ? -24.341 1.650 6.586 1.00 62.12 302 VAL A C 1
ATOM 2425 O O . VAL A 1 302 ? -25.248 0.834 6.462 1.00 62.12 302 VAL A O 1
ATOM 2428 N N . ASN A 1 303 ? -23.755 1.853 7.774 1.00 52.44 303 ASN A N 1
ATOM 2429 C CA . ASN A 1 303 ? -24.092 1.113 8.993 1.00 52.44 303 ASN A CA 1
ATOM 2430 C C . ASN A 1 303 ? -24.429 2.082 10.144 1.00 52.44 303 ASN A C 1
ATOM 2432 O O . ASN A 1 303 ? -23.539 2.416 10.926 1.00 52.44 303 ASN A O 1
ATOM 2436 N N . PRO A 1 304 ? -25.700 2.490 10.319 1.00 48.78 304 PRO A N 1
ATOM 2437 C CA . PRO A 1 304 ? -26.114 3.404 11.391 1.00 48.78 304 PRO A CA 1
ATOM 2438 C C . PRO A 1 304 ? -26.037 2.810 12.815 1.00 48.78 304 PRO A C 1
ATOM 2440 O O . PRO A 1 304 ? -26.567 3.391 13.750 1.00 48.78 304 PRO A O 1
ATOM 2443 N N . SER A 1 305 ? -25.388 1.658 13.015 1.00 42.56 305 SER A N 1
ATOM 2444 C CA . SER A 1 305 ? -25.281 0.964 14.307 1.00 42.56 305 SER A CA 1
ATOM 2445 C C . SER A 1 305 ? -24.065 1.352 15.159 1.00 42.56 305 SER A C 1
ATOM 2447 O O . SER A 1 305 ? -23.823 0.726 16.187 1.00 42.56 305 SER A O 1
ATOM 2449 N N . PHE A 1 306 ? -23.316 2.383 14.767 1.00 44.41 306 PHE A N 1
ATOM 2450 C CA . PHE A 1 306 ? -22.294 3.008 15.609 1.00 44.41 306 PHE A CA 1
ATOM 2451 C C . PHE A 1 306 ? -22.618 4.496 15.773 1.00 44.41 306 PHE A C 1
ATOM 2453 O O . PHE A 1 306 ? -22.036 5.350 15.103 1.00 44.41 306 PHE A O 1
ATOM 2460 N N . SER A 1 307 ? -23.583 4.772 16.647 1.00 34.91 307 SER A N 1
ATOM 2461 C CA . SER A 1 307 ? -23.830 6.080 17.264 1.00 34.91 307 SER A CA 1
ATOM 2462 C C . SER A 1 307 ? -23.733 5.927 18.771 1.00 34.91 307 SER A C 1
ATOM 2464 O O . SER A 1 307 ? -24.428 5.008 19.267 1.00 34.91 307 SER A O 1
#

Secondary structure (DSSP, 8-state):
----EEEEEEEETTTEEEEEEEE-------HHHHHHHHHHHHHHHHHHHHHHHHHHHHHHHHHHTSHHHHHHHHHTS----HHHHHHHHHHHHHHHH-S------PPPHHHHHHHHHHHHS--HHHHHHTTHHHHHHHHHHHHHHHHHS-HHHHHHHHHHHHHHHHHHHHHHHS----SS---PPPPPHHHHHHHHHHHHHHHHHHHGGGTSS-HHHHT-HHHHHHHTHHHHHSS-HHHHHHHHHHHHHHHHHHHHTT------GGG--HHHHHHHHHHHHHHHTTTHHHHHHHHHHHHHHT-TT--

Sequence (307 aa):
MIRSAGDISALIHGAGRILVRVSMEGEKDDVMFYFGRAFRSLKRTEGEMARVFVNKVSPLIRNSLSRHTLKTLIKSKPVYDYQKAIGGITSMYRSAVGAINEPAVPLPPEERQQLRKHTEQMTDLEIEAAIAPLFDHLDVNLPVLHSNLSEATKEMIMVKMWKEILGTLENLLLPPLSDVPTDMKPLAQKEVEIVFKWLKFLQNYLYADGNGLSNELLQNKKHRDLMTVPLYYDWKTDDLMEQCVREMQQNLRSAQGTMRRAKSVYSQNSLGTIKQRKKDKKKQGQNSNSDIIMRILRMRLVNPSFS

pLDDT: mean 75.11, std 16.78, range [34.91, 95.12]

InterPro domains:
  IPR014772 Mammalian uncoordinated homology 13, domain 2 [PS51259] (128-244)
  IPR052811 Glucose-responsive signaling protein [PTHR47263] (14-300)

Radius of gyration: 29.37 Å; chains: 1; bounding box: 49×64×104 Å

Organism: Thanatephorus cucumeris (strain AG1-IB / isolate 7/3/14) (NCBI:txid1108050)

Foldseek 3Di:
DDWDWDWDWDDDPDPDIDTDTDTCPDPPPDPVVVVVVVVVVVVVVLVVVLVVVLVVLLVLLLVLLDPVLLVCLVVVPPVPVVVVVCVVVVVVVCVVVDPDPDPDDPDPVVVVVVVCVVSVDDDLVSLVVSNVVSVVVCVVVLVVCVVPDDPVSSQVSLLVNLVSSLVSLCVRQFPDDDPDQDPDAHDDPVSNVSSVSVLVVSLCVQCVVVPHHDPVSNPDLSVVLSVCLVVLSPDDLVVLVVVLVVVVVVVVVVVVVVPDDDDPPVPDDPVVVVVVVVVVVVVVSVCSNSVSSVRSNSNDVVDVPPD